Protein AF-A0A7Z9TF35-F1 (afdb_monomer_lite)

Secondary structure (DSSP, 8-state):
-HHHHHHHHHHHHHHHHHSS-----HHHHHHHHHHHHHHHHHHHHHHHHHHHHTT-HHHHHHHHHHHHHHSTT-TTHHHHHHHHHHHHHHTT-HHHHHHHHHHHHHHS-TTSHHHHHHHHHHHHHHHHTT-HHHHHHHTTT---HHHHHHHHHHHHHTT-HHHHHHHHHHHHHHH-SHHHHHHHHHHHHHHHHGGGS-PPPHHHHHHHHTSTTHHHHHTT-HHHHHHHHHHHHHHHHTS----S----------------------------

Sequence (272 aa):
MRKSVVYVLSLFLIGFLGGQEQYYSKDDIRTEWADYSSYQRDELITFCNFLFEKNHYDRALLNYFQFLYRFPGDELESTIYYQIGRCYEKTLNPKLAIVYYQRVLDYGDLESIVFKAANYHKMYLHLIGDENRIILDRTQLTEDPYLLVFRGYAFIRELDWKSAQLTFLSAEERFGQEYYSNLLNPLFEYIESVPDIPQKDERTSLLASIFPGGGEGYLRKWSSGIGVLSSMIILTGFLPSSSSPSSNLLSFKNSVLDYIPTNSSSNSKIFP

Foldseek 3Di:
DVVVVVVVVVVVVVCVVPPDDDPPDPVSVVVVVVVVLVVVLVVLVVVLVVCVVVVVLVVSLVSLVVSCVSPPPDPCVLVSLQSNLVSCVSVVNNVSSLVSLVVSCVPHDCPDPSVVVSVLSNLVSCLVVLVLVVLCVVLVPDQALSSLQSNLSSCVSVVVLVSSLVSNVSSCVSVVDPVSVVVCVVVNVVSVCVVVPDDQDPVCLVVLVVQQLRNCVSVVNVVVSVVRNVVVCVVVVPDDDDDDDDDDDPPPPDDPPDPDDPPPDDDDDDDD

Structure (mmCIF, N/CA/C/O backbone):
data_AF-A0A7Z9TF35-F1
#
_entry.id   AF-A0A7Z9TF35-F1
#
loop_
_atom_site.group_PDB
_atom_site.id
_atom_site.type_symbol
_atom_site.label_atom_id
_atom_site.label_alt_id
_atom_site.label_comp_id
_atom_site.label_asym_id
_atom_site.label_entity_id
_atom_site.label_seq_id
_atom_site.pdbx_PDB_ins_code
_atom_site.Cartn_x
_atom_site.Cartn_y
_atom_site.Cartn_z
_atom_site.occupancy
_atom_site.B_iso_or_equiv
_atom_site.auth_seq_id
_atom_site.auth_comp_id
_atom_site.auth_asym_id
_atom_site.auth_atom_id
_atom_site.pdbx_PDB_model_num
ATOM 1 N N . MET A 1 1 ? 33.568 26.883 -71.983 1.00 58.19 1 MET A N 1
ATOM 2 C CA . MET A 1 1 ? 32.317 26.354 -71.385 1.00 58.19 1 MET A CA 1
ATOM 3 C C . MET A 1 1 ? 32.255 24.826 -71.317 1.00 58.19 1 MET A C 1
ATOM 5 O O . MET A 1 1 ? 32.039 24.321 -70.228 1.00 58.19 1 MET A O 1
ATOM 9 N N . ARG A 1 2 ? 32.519 24.068 -72.398 1.00 60.53 2 ARG A N 1
ATOM 10 C CA . ARG A 1 2 ? 32.386 22.587 -72.408 1.00 60.53 2 ARG A CA 1
ATOM 11 C C . ARG A 1 2 ? 33.181 21.832 -71.328 1.00 60.53 2 ARG A C 1
ATOM 13 O O . ARG A 1 2 ? 32.658 20.890 -70.756 1.00 60.53 2 ARG A O 1
ATOM 20 N N . LYS A 1 3 ? 34.414 22.254 -71.014 1.00 60.91 3 LYS A N 1
ATOM 21 C CA . LYS A 1 3 ? 35.251 21.593 -69.990 1.00 60.91 3 LYS A CA 1
ATOM 22 C C . LYS A 1 3 ? 34.753 21.832 -68.557 1.00 60.91 3 LYS A C 1
ATOM 24 O O . LYS A 1 3 ? 34.775 20.917 -67.752 1.00 60.91 3 LYS A O 1
ATOM 29 N N . SER A 1 4 ? 34.245 23.030 -68.263 1.00 66.00 4 SER A N 1
ATOM 30 C CA . SER A 1 4 ? 33.729 23.385 -66.931 1.00 66.00 4 SER A CA 1
ATOM 31 C C . SER A 1 4 ? 32.440 22.625 -66.590 1.00 66.00 4 SER A C 1
ATOM 33 O O . SER A 1 4 ? 32.299 22.159 -65.468 1.00 66.00 4 SER A O 1
ATOM 35 N N . VAL A 1 5 ? 31.569 22.385 -67.577 1.00 73.38 5 VAL A N 1
ATOM 36 C CA . VAL A 1 5 ? 30.363 21.552 -67.409 1.00 73.38 5 VAL A CA 1
ATOM 37 C C . VAL A 1 5 ? 30.718 20.092 -67.101 1.00 73.38 5 VAL A C 1
ATOM 39 O O . VAL A 1 5 ? 30.072 19.475 -66.262 1.00 73.38 5 VAL A O 1
ATOM 42 N N . VAL A 1 6 ? 31.780 19.555 -67.714 1.00 76.81 6 VAL A N 1
ATOM 43 C CA . VAL A 1 6 ? 32.262 18.188 -67.437 1.00 76.81 6 VAL A CA 1
ATOM 44 C C . VAL A 1 6 ? 32.812 18.066 -66.014 1.00 76.81 6 VAL A C 1
ATOM 46 O O . VAL A 1 6 ? 32.488 17.102 -65.334 1.00 76.81 6 VAL A O 1
ATOM 49 N N . TYR A 1 7 ? 33.569 19.055 -65.525 1.00 77.00 7 TYR A N 1
ATOM 50 C CA . TYR A 1 7 ? 34.061 19.041 -64.140 1.00 77.00 7 TYR A CA 1
ATOM 51 C C . TYR A 1 7 ? 32.932 19.129 -63.110 1.00 77.00 7 TYR A C 1
ATOM 53 O O . TYR A 1 7 ? 32.978 18.424 -62.106 1.00 77.00 7 TYR A O 1
ATOM 61 N N . VAL A 1 8 ? 31.905 19.943 -63.370 1.00 77.44 8 VAL A N 1
ATOM 62 C CA . VAL A 1 8 ? 30.725 20.038 -62.496 1.00 77.44 8 VAL A CA 1
ATOM 63 C C . VAL A 1 8 ? 29.948 18.719 -62.486 1.00 77.44 8 VAL A C 1
ATOM 65 O O . VAL A 1 8 ? 29.594 18.242 -61.415 1.00 77.44 8 VAL A O 1
ATOM 68 N N . LEU A 1 9 ? 29.753 18.081 -63.645 1.00 73.94 9 LEU A N 1
ATOM 69 C CA . LEU A 1 9 ? 29.121 16.759 -63.737 1.00 73.94 9 LEU A CA 1
ATOM 70 C C . LEU A 1 9 ? 29.932 15.666 -63.032 1.00 73.94 9 LEU A C 1
ATOM 72 O O . LEU A 1 9 ? 29.349 14.833 -62.346 1.00 73.94 9 LEU A O 1
ATOM 76 N N . SER A 1 10 ? 31.262 15.684 -63.147 1.00 71.31 10 SER A N 1
ATOM 77 C CA . SER A 1 10 ? 32.137 14.747 -62.435 1.00 71.31 10 SER A CA 1
ATOM 78 C C . SER A 1 10 ? 32.103 14.951 -60.920 1.00 71.31 10 SER A C 1
ATOM 80 O O . SER A 1 10 ? 32.010 13.969 -60.192 1.00 71.31 10 SER A O 1
ATOM 82 N N . LEU A 1 11 ? 32.109 16.195 -60.433 1.00 73.44 11 LEU A N 1
ATOM 83 C CA . LEU A 1 11 ? 31.938 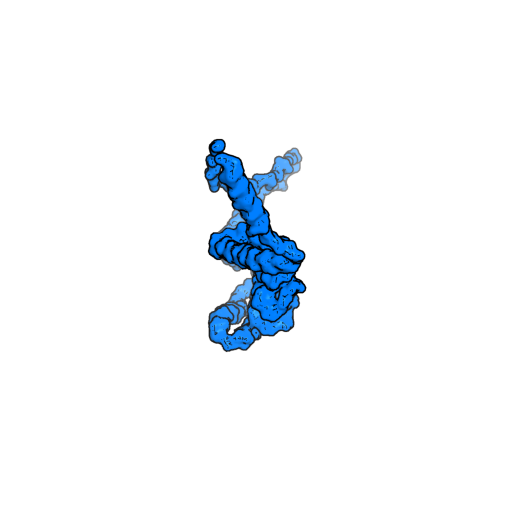16.495 -59.006 1.00 73.44 11 LEU A CA 1
ATOM 84 C C . LEU A 1 11 ? 30.565 16.045 -58.487 1.00 73.44 11 LEU A C 1
ATOM 86 O O . LEU A 1 11 ? 30.478 15.492 -57.394 1.00 73.44 11 LEU A O 1
ATOM 90 N N . PHE A 1 12 ? 29.512 16.216 -59.288 1.00 70.00 12 PHE A N 1
ATOM 91 C CA . PHE A 1 12 ? 28.158 15.784 -58.936 1.00 70.00 12 PHE A CA 1
ATOM 92 C C . PHE A 1 12 ? 28.035 14.251 -58.868 1.00 70.00 12 PHE A C 1
ATOM 94 O O . PHE A 1 12 ? 27.405 13.722 -57.956 1.00 70.00 12 PHE A O 1
ATOM 101 N N . LEU A 1 13 ? 28.691 13.526 -59.782 1.00 64.50 13 LEU A N 1
ATOM 102 C CA . LEU A 1 13 ? 28.754 12.058 -59.784 1.00 64.50 13 LEU A CA 1
ATOM 103 C C . LEU A 1 13 ? 29.561 11.493 -58.606 1.00 64.50 13 LEU A C 1
ATOM 105 O O . LEU A 1 13 ? 29.159 10.491 -58.022 1.00 64.50 13 LEU A O 1
ATOM 109 N N . ILE A 1 14 ? 30.665 12.142 -58.225 1.00 65.50 14 ILE A N 1
ATOM 110 C CA . ILE A 1 14 ? 31.476 11.741 -57.063 1.00 65.50 14 ILE A CA 1
ATOM 111 C C . ILE A 1 14 ? 30.703 11.978 -55.754 1.00 65.50 14 ILE A C 1
ATOM 113 O O . ILE A 1 14 ? 30.747 11.135 -54.862 1.00 65.50 14 ILE A O 1
ATOM 117 N N . GLY A 1 15 ? 29.933 13.069 -55.661 1.00 63.19 15 GLY A N 1
ATOM 118 C CA . GLY A 1 15 ? 29.044 13.329 -54.523 1.00 63.19 15 GLY A CA 1
ATOM 119 C C . GLY A 1 15 ? 27.899 12.317 -54.392 1.00 63.19 15 GLY A C 1
ATOM 120 O O . GLY A 1 15 ? 27.541 11.946 -53.279 1.00 63.19 15 GLY A O 1
ATOM 121 N N . PHE A 1 16 ? 27.369 11.815 -55.513 1.00 59.97 16 PHE A N 1
ATOM 122 C CA . PHE A 1 16 ? 26.319 10.787 -55.512 1.00 59.97 16 PHE A CA 1
ATOM 123 C C . PHE A 1 16 ? 26.821 9.406 -55.061 1.00 59.97 16 PHE A C 1
ATOM 125 O O . PHE A 1 16 ? 26.061 8.650 -54.466 1.00 59.97 16 PHE A O 1
ATOM 132 N N . LEU A 1 17 ? 28.093 9.081 -55.319 1.00 57.22 17 LEU A N 1
ATOM 133 C CA . LEU A 1 17 ? 28.696 7.798 -54.932 1.00 57.22 17 LEU A CA 1
ATOM 134 C C . LEU A 1 17 ? 29.136 7.750 -53.459 1.00 57.22 17 LEU A C 1
ATOM 136 O O . LEU A 1 17 ? 29.244 6.663 -52.905 1.00 57.22 17 LEU A O 1
ATOM 140 N N . GLY A 1 18 ? 29.396 8.903 -52.831 1.00 58.03 18 GLY A N 1
ATOM 141 C CA . GLY A 1 18 ? 29.853 8.991 -51.437 1.00 58.03 18 GLY A CA 1
ATOM 142 C C . GLY A 1 18 ? 28.770 9.332 -50.407 1.00 58.03 18 GLY A C 1
ATOM 143 O O . GLY A 1 18 ? 29.082 9.411 -49.225 1.00 58.03 18 GLY A O 1
ATOM 144 N N . GLY A 1 19 ? 27.529 9.588 -50.835 1.00 57.06 19 GLY A N 1
ATOM 145 C CA . GLY A 1 19 ? 26.459 10.107 -49.970 1.00 57.06 19 GLY A CA 1
ATOM 146 C C . GLY A 1 19 ? 25.478 9.069 -49.420 1.00 57.06 19 GLY A C 1
ATOM 147 O O . GLY A 1 19 ? 24.558 9.443 -48.699 1.00 57.06 19 GLY A O 1
ATOM 148 N N . GLN A 1 20 ? 25.627 7.792 -49.773 1.00 57.34 20 GLN A N 1
ATOM 149 C CA . GLN A 1 20 ? 24.731 6.731 -49.321 1.00 57.34 20 GLN A CA 1
ATOM 150 C C . GLN A 1 20 ? 25.511 5.799 -48.394 1.00 57.34 20 GLN A C 1
ATOM 152 O O . GLN A 1 20 ? 26.387 5.071 -48.858 1.00 57.34 20 GLN A O 1
ATOM 157 N N . GLU A 1 21 ? 25.224 5.838 -47.088 1.00 59.00 21 GLU A N 1
ATOM 158 C CA . GLU A 1 21 ? 25.739 4.813 -46.181 1.00 59.00 21 GLU A CA 1
ATOM 159 C C . GLU A 1 21 ? 25.232 3.456 -46.661 1.00 59.00 21 GLU A C 1
ATOM 161 O O . GLU A 1 21 ? 24.033 3.206 -46.815 1.00 59.00 21 GLU A O 1
ATOM 166 N N . GLN A 1 22 ? 26.179 2.603 -47.023 1.00 58.12 22 GLN A N 1
ATOM 167 C CA . GLN A 1 22 ? 25.887 1.326 -47.631 1.00 58.12 22 GLN A CA 1
ATOM 168 C C . GLN A 1 22 ? 25.577 0.353 -46.494 1.00 58.12 22 GLN A C 1
ATOM 170 O O . GLN A 1 22 ? 26.475 -0.222 -45.893 1.00 58.12 22 GLN A O 1
ATOM 175 N N . TYR A 1 23 ? 24.298 0.207 -46.155 1.00 57.62 23 TYR A N 1
ATOM 176 C CA . TYR A 1 23 ? 23.857 -0.812 -45.207 1.00 57.62 23 TYR A CA 1
ATOM 177 C C . TYR A 1 23 ? 24.077 -2.196 -45.822 1.00 57.62 23 TYR A C 1
ATOM 179 O O . TYR A 1 23 ? 23.332 -2.621 -46.707 1.00 57.62 23 TYR A O 1
ATOM 187 N N . TYR A 1 24 ? 25.134 -2.883 -45.393 1.00 62.22 24 TYR A N 1
ATOM 188 C CA . TYR A 1 24 ? 25.533 -4.165 -45.973 1.00 62.22 24 TYR A CA 1
ATOM 189 C C . TYR A 1 24 ? 24.701 -5.332 -45.438 1.00 62.22 24 TYR A C 1
ATOM 191 O O . TYR A 1 24 ? 24.526 -6.333 -46.136 1.00 62.22 24 TYR A O 1
ATOM 199 N N . SER A 1 25 ? 24.145 -5.204 -44.232 1.00 78.00 25 SER A N 1
ATOM 200 C CA . SER A 1 25 ? 23.328 -6.241 -43.619 1.00 78.00 25 SER A CA 1
ATOM 201 C C . SER A 1 25 ? 22.229 -5.683 -42.713 1.00 78.00 25 SER A C 1
ATOM 203 O O . SER A 1 25 ? 22.280 -4.558 -42.216 1.00 78.00 25 SER A O 1
ATOM 205 N N . LYS A 1 26 ? 21.216 -6.516 -42.457 1.00 78.81 26 LYS A N 1
ATOM 206 C CA . LYS A 1 26 ? 20.168 -6.241 -41.464 1.00 78.81 26 LYS A CA 1
ATOM 207 C C . LYS A 1 26 ? 20.746 -6.017 -40.057 1.00 78.81 26 LYS A C 1
ATOM 209 O O . LYS A 1 26 ? 20.126 -5.317 -39.259 1.00 78.81 26 LYS A O 1
ATOM 214 N N . ASP A 1 27 ? 21.896 -6.615 -39.757 1.00 80.50 27 ASP A N 1
ATOM 215 C CA . ASP A 1 27 ? 22.533 -6.527 -38.445 1.00 80.50 27 ASP A CA 1
ATOM 216 C C . ASP A 1 27 ? 23.256 -5.189 -38.241 1.00 80.50 27 ASP A C 1
ATOM 218 O O . ASP A 1 27 ? 23.217 -4.652 -37.134 1.00 80.50 27 ASP A O 1
ATOM 222 N N . ASP A 1 28 ? 23.792 -4.586 -39.305 1.00 78.44 28 ASP A N 1
ATOM 223 C CA . ASP A 1 28 ? 24.388 -3.242 -39.245 1.00 78.44 28 ASP A CA 1
ATOM 224 C C . ASP A 1 28 ? 23.320 -2.188 -38.916 1.00 78.44 28 ASP A C 1
ATOM 226 O O . ASP A 1 28 ? 23.484 -1.399 -37.987 1.00 78.44 28 ASP A O 1
ATOM 230 N N . ILE A 1 29 ? 22.164 -2.260 -39.593 1.00 76.88 29 ILE A N 1
ATOM 231 C CA . ILE A 1 29 ? 21.001 -1.401 -39.306 1.00 76.88 29 ILE A CA 1
ATOM 232 C C . ILE A 1 29 ? 20.529 -1.613 -37.867 1.00 76.88 29 ILE A C 1
ATOM 234 O O . ILE A 1 29 ? 20.271 -0.653 -37.149 1.00 76.88 29 ILE A O 1
ATOM 238 N N . ARG A 1 30 ? 20.408 -2.873 -37.426 1.00 76.31 30 ARG A N 1
ATOM 239 C CA . ARG A 1 30 ? 19.967 -3.192 -36.062 1.00 76.31 30 ARG A CA 1
ATOM 240 C C . ARG A 1 30 ? 20.901 -2.589 -35.016 1.00 76.31 30 ARG A C 1
ATOM 242 O O . ARG A 1 30 ? 20.407 -2.124 -33.998 1.00 76.31 30 ARG A O 1
ATOM 249 N N . THR A 1 31 ? 22.208 -2.617 -35.254 1.00 79.56 31 THR A N 1
ATOM 250 C CA . THR A 1 31 ? 23.211 -2.131 -34.301 1.00 79.56 31 THR A CA 1
ATOM 251 C C . THR A 1 31 ? 23.192 -0.608 -34.206 1.00 79.56 31 THR A C 1
ATOM 253 O O . THR A 1 31 ? 23.119 -0.079 -33.106 1.00 79.56 31 THR A O 1
ATOM 256 N N . GLU A 1 32 ? 23.153 0.103 -35.335 1.00 77.19 32 GLU A N 1
ATOM 257 C CA . GLU A 1 32 ? 23.053 1.570 -35.335 1.00 77.19 32 GLU A CA 1
ATOM 258 C C . GLU A 1 32 ? 21.731 2.045 -34.710 1.00 77.19 32 GLU A C 1
ATOM 260 O O . GLU A 1 32 ? 21.693 2.948 -33.876 1.00 77.19 32 GLU A O 1
ATOM 265 N N . TRP A 1 33 ? 20.620 1.394 -35.064 1.00 77.75 33 TRP A N 1
ATOM 266 C CA . TRP A 1 33 ? 19.304 1.752 -34.541 1.00 77.75 33 TRP A CA 1
ATOM 267 C C . TRP A 1 33 ? 19.106 1.340 -33.083 1.00 77.75 33 TRP A C 1
ATOM 269 O O . TRP A 1 33 ? 18.216 1.891 -32.432 1.00 77.75 33 TRP A O 1
ATOM 279 N N . ALA A 1 34 ? 19.908 0.408 -32.557 1.00 76.12 34 ALA A N 1
ATOM 280 C CA . ALA A 1 34 ? 19.843 0.010 -31.156 1.00 76.12 34 ALA A CA 1
ATOM 281 C C . ALA A 1 34 ? 20.100 1.215 -30.243 1.00 76.12 34 ALA A C 1
ATOM 283 O O . ALA A 1 34 ? 19.286 1.468 -29.355 1.00 76.12 34 ALA A O 1
ATOM 284 N N . ASP A 1 35 ? 21.128 2.014 -30.532 1.00 72.44 35 ASP A N 1
ATOM 285 C CA . ASP A 1 35 ? 21.477 3.207 -29.751 1.00 72.44 35 ASP A CA 1
ATOM 286 C C . ASP A 1 35 ? 20.396 4.294 -29.836 1.00 72.44 35 ASP A C 1
ATOM 288 O O . ASP A 1 35 ? 19.998 4.889 -28.834 1.00 72.44 35 ASP A O 1
ATOM 292 N N . TYR A 1 36 ? 19.836 4.523 -31.027 1.00 67.31 36 TYR A N 1
ATOM 293 C CA . TYR A 1 36 ? 18.708 5.447 -31.175 1.00 67.31 36 TYR A CA 1
ATOM 294 C C . TYR A 1 36 ? 17.465 4.966 -30.418 1.00 67.31 36 TYR A C 1
ATOM 296 O O . TYR A 1 36 ? 16.727 5.774 -29.847 1.00 67.31 36 TYR A O 1
ATOM 304 N N . SER A 1 37 ? 17.214 3.656 -30.409 1.00 76.81 37 SER A N 1
ATOM 305 C CA . SER A 1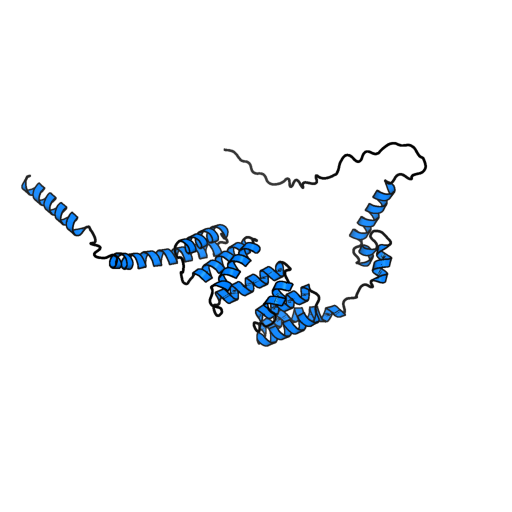 37 ? 16.064 3.069 -29.725 1.00 76.81 37 SER A CA 1
ATOM 306 C C . SER A 1 37 ? 16.211 3.078 -28.202 1.00 76.81 37 SER A C 1
ATOM 308 O O . SER A 1 37 ? 15.224 3.353 -27.520 1.00 76.81 37 SER A O 1
ATOM 310 N N . SER A 1 38 ? 17.421 2.864 -27.671 1.00 80.19 38 SER A N 1
ATOM 311 C CA . SER A 1 38 ? 17.711 2.943 -26.236 1.00 80.19 38 SER A CA 1
ATOM 312 C C . SER A 1 38 ? 17.619 4.382 -25.730 1.00 80.19 38 SER A C 1
ATOM 314 O O . SER A 1 38 ? 16.942 4.632 -24.737 1.00 80.19 38 SER A O 1
ATOM 316 N N . TYR A 1 39 ? 18.152 5.357 -26.475 1.00 85.56 39 TYR A N 1
ATOM 317 C CA . TYR A 1 39 ? 17.988 6.772 -26.136 1.00 85.56 39 TYR A CA 1
ATOM 318 C C . TYR A 1 39 ? 16.507 7.182 -26.083 1.00 85.56 39 TYR A C 1
ATOM 320 O O . TYR A 1 39 ? 16.048 7.781 -25.114 1.00 85.56 39 TYR A O 1
ATOM 328 N N . GLN A 1 40 ? 15.716 6.809 -27.096 1.00 86.38 40 GLN A N 1
ATOM 329 C CA . GLN A 1 40 ? 14.282 7.122 -27.119 1.00 86.38 40 GLN A CA 1
ATOM 330 C C . GLN A 1 40 ? 13.495 6.428 -26.002 1.00 86.38 40 GLN A C 1
ATOM 332 O O . GLN A 1 40 ? 12.519 6.991 -25.503 1.00 86.38 40 GLN A O 1
ATOM 337 N N . ARG A 1 41 ? 13.893 5.208 -25.627 1.00 92.88 41 ARG A N 1
ATOM 338 C CA . ARG A 1 41 ? 13.329 4.479 -24.488 1.00 92.88 41 ARG A CA 1
ATOM 339 C C . ARG A 1 41 ? 13.556 5.256 -23.192 1.00 92.88 41 ARG A C 1
ATOM 341 O O . ARG A 1 41 ? 12.595 5.510 -22.464 1.00 92.88 41 ARG A O 1
ATOM 348 N N . ASP A 1 42 ? 14.792 5.660 -22.931 1.00 93.00 42 ASP A N 1
ATOM 349 C CA . ASP A 1 42 ? 15.177 6.312 -21.677 1.00 93.00 42 ASP A CA 1
ATOM 350 C C . ASP A 1 42 ? 14.603 7.733 -21.562 1.00 93.00 42 ASP A C 1
ATOM 352 O O . ASP A 1 42 ? 14.139 8.139 -20.491 1.00 93.00 42 ASP A O 1
ATOM 356 N N . GLU A 1 43 ? 14.526 8.466 -22.675 1.00 93.25 43 GLU A N 1
ATOM 357 C CA . GLU A 1 43 ? 13.827 9.755 -22.746 1.00 93.25 43 GLU A CA 1
ATOM 358 C C . GLU A 1 43 ? 12.334 9.609 -22.435 1.00 93.25 43 GLU A C 1
ATOM 360 O O . GLU A 1 43 ? 11.776 10.401 -21.673 1.00 93.25 43 GLU A O 1
ATOM 365 N N . LEU A 1 44 ? 11.671 8.569 -22.960 1.00 94.88 44 LEU A N 1
ATOM 366 C CA . LEU A 1 44 ? 10.257 8.331 -22.670 1.00 94.88 44 LEU A CA 1
ATOM 367 C C . LEU A 1 44 ? 10.032 8.058 -21.177 1.00 94.88 44 LEU A C 1
ATOM 369 O O . LEU A 1 44 ? 9.100 8.614 -20.595 1.00 94.88 44 LEU A O 1
ATOM 373 N N . ILE A 1 45 ? 10.891 7.260 -20.539 1.00 95.62 45 ILE A N 1
ATOM 374 C CA . ILE A 1 45 ? 10.832 7.021 -19.088 1.00 95.62 45 ILE A CA 1
ATOM 375 C C . ILE A 1 45 ? 11.052 8.310 -18.302 1.00 95.62 45 ILE A C 1
ATOM 377 O O . ILE A 1 45 ? 10.273 8.623 -17.398 1.00 95.62 45 ILE A O 1
ATOM 381 N N . THR A 1 46 ? 12.070 9.084 -18.670 1.00 96.44 46 THR A N 1
ATOM 382 C CA . THR A 1 46 ? 12.383 10.368 -18.033 1.00 96.44 46 THR A CA 1
ATOM 383 C C . THR A 1 46 ? 11.197 11.325 -18.128 1.00 96.44 46 THR A C 1
ATOM 385 O O . THR A 1 46 ? 10.802 11.941 -17.135 1.00 96.44 46 THR A O 1
ATOM 388 N N . PHE A 1 47 ? 10.555 11.390 -19.294 1.00 97.31 47 PHE A N 1
ATOM 389 C CA . PHE A 1 47 ? 9.366 12.203 -19.507 1.00 97.31 47 PHE A CA 1
ATOM 390 C C . PHE A 1 47 ? 8.164 11.722 -18.686 1.00 97.31 47 PHE A C 1
ATOM 392 O O . PHE A 1 47 ? 7.464 12.541 -18.085 1.00 97.31 47 PHE A O 1
ATOM 399 N N . CYS A 1 48 ? 7.936 10.408 -18.598 1.00 97.06 48 CYS A N 1
ATOM 400 C CA . CYS A 1 48 ? 6.881 9.857 -17.747 1.00 97.06 48 CYS A CA 1
ATOM 401 C C . CYS A 1 48 ? 7.087 10.239 -16.274 1.00 97.06 48 CYS A C 1
ATOM 403 O O . CYS A 1 48 ? 6.146 10.696 -15.622 1.00 97.06 48 CYS A O 1
ATOM 405 N N . ASN A 1 49 ? 8.318 10.109 -15.769 1.00 96.19 49 ASN A N 1
ATOM 406 C CA . ASN A 1 49 ? 8.665 10.464 -14.392 1.00 96.19 49 ASN A CA 1
ATOM 407 C C . ASN A 1 49 ? 8.448 11.957 -14.130 1.00 96.19 49 ASN A C 1
ATOM 409 O O . ASN A 1 49 ? 7.796 12.318 -13.151 1.00 96.19 49 ASN A O 1
ATOM 413 N N . PHE A 1 50 ? 8.884 12.822 -15.051 1.00 98.12 50 PHE A N 1
ATOM 414 C CA . PHE A 1 50 ? 8.617 14.257 -14.974 1.00 98.12 50 PHE A CA 1
ATOM 415 C C . PHE A 1 50 ? 7.113 14.555 -14.882 1.00 98.12 50 PHE A C 1
ATOM 417 O O . PHE A 1 50 ? 6.680 15.323 -14.022 1.00 98.12 50 PHE A O 1
ATOM 424 N N . LEU A 1 51 ? 6.289 13.939 -15.738 1.00 98.25 51 LEU A N 1
ATOM 425 C CA . LEU A 1 51 ? 4.837 14.132 -15.703 1.00 98.25 51 LEU A CA 1
ATOM 426 C C . LEU A 1 51 ? 4.230 13.673 -14.372 1.00 98.25 51 LEU A C 1
ATOM 428 O O . LEU A 1 51 ? 3.375 14.371 -13.822 1.00 98.25 51 LEU A O 1
ATOM 432 N N . PHE A 1 52 ? 4.677 12.532 -13.848 1.00 97.81 52 PHE A N 1
ATOM 433 C CA . PHE A 1 52 ? 4.222 12.005 -12.567 1.00 97.81 52 PHE A CA 1
ATOM 434 C C . PHE A 1 52 ? 4.565 12.953 -11.410 1.00 97.81 52 PHE A C 1
ATOM 436 O O . PHE A 1 52 ? 3.690 13.304 -10.618 1.00 97.81 52 PHE A O 1
ATOM 443 N N . GLU A 1 53 ? 5.808 13.436 -11.347 1.00 97.50 53 GLU A N 1
ATOM 444 C CA . GLU A 1 53 ? 6.279 14.389 -10.332 1.00 97.50 53 GLU A CA 1
ATOM 445 C C . GLU A 1 53 ? 5.549 15.736 -10.394 1.00 97.50 53 GLU A C 1
ATOM 447 O O . GLU A 1 53 ? 5.325 16.380 -9.368 1.00 97.50 53 GLU A O 1
ATOM 452 N N . LYS A 1 54 ? 5.127 16.166 -11.589 1.00 98.06 54 LYS A N 1
ATOM 453 C CA . LYS A 1 54 ? 4.292 17.364 -11.782 1.00 98.06 54 LYS A CA 1
ATOM 454 C C . LYS A 1 54 ? 2.801 17.124 -11.531 1.00 98.06 54 LYS A C 1
ATOM 456 O O . LYS A 1 54 ? 1.996 18.015 -11.790 1.00 98.06 54 LYS A O 1
ATOM 461 N N . ASN A 1 55 ? 2.424 15.960 -10.998 1.00 97.81 55 ASN A N 1
ATOM 462 C CA . ASN A 1 55 ? 1.043 15.548 -10.731 1.00 97.81 55 ASN A CA 1
ATOM 463 C C . ASN A 1 55 ? 0.155 15.499 -11.988 1.00 97.81 55 ASN A C 1
ATOM 465 O O . ASN A 1 55 ? -1.072 15.545 -11.901 1.00 97.81 55 ASN A O 1
ATOM 469 N N . HIS A 1 56 ? 0.751 15.386 -13.177 1.00 98.06 56 HIS A N 1
ATOM 470 C CA . HIS A 1 56 ? 0.032 15.210 -14.437 1.00 98.06 56 HIS A CA 1
ATOM 471 C C . HIS A 1 56 ? -0.235 13.724 -14.697 1.00 98.06 56 HIS A C 1
ATOM 473 O O . HIS A 1 56 ? 0.178 13.176 -15.720 1.00 98.06 56 HIS A O 1
ATOM 479 N N . TYR A 1 57 ? -0.930 13.072 -13.763 1.00 98.00 57 TYR A N 1
ATOM 480 C CA . TYR A 1 57 ? -1.083 11.616 -13.730 1.00 98.00 57 TYR A CA 1
ATOM 481 C C . TYR A 1 57 ? -1.773 11.045 -14.972 1.00 98.00 57 TYR A C 1
ATOM 483 O O . TYR A 1 57 ? -1.307 10.042 -15.495 1.00 98.00 57 TYR A O 1
ATOM 491 N N . ASP A 1 58 ? -2.804 11.702 -15.513 1.00 96.38 58 ASP A N 1
ATOM 492 C CA . ASP A 1 58 ? -3.486 11.231 -16.731 1.00 96.38 58 ASP A CA 1
ATOM 493 C C . ASP A 1 58 ? -2.565 11.249 -17.961 1.00 96.38 58 ASP A C 1
ATOM 495 O O . ASP A 1 58 ? -2.609 10.361 -18.814 1.00 96.38 58 ASP A O 1
ATOM 499 N N . ARG A 1 59 ? -1.682 12.254 -18.046 1.00 97.44 59 ARG A N 1
ATOM 500 C CA . ARG A 1 59 ? -0.689 12.344 -19.125 1.00 97.44 59 ARG A CA 1
ATOM 501 C C . ARG A 1 59 ? 0.429 11.332 -18.920 1.00 97.44 59 ARG A C 1
ATOM 503 O O . ARG A 1 59 ? 0.846 10.706 -19.890 1.00 97.44 59 ARG A O 1
ATOM 510 N N . ALA A 1 60 ? 0.903 11.165 -17.684 1.00 98.12 60 ALA A N 1
ATOM 511 C CA . ALA A 1 60 ? 1.898 10.150 -17.347 1.00 98.12 60 ALA A CA 1
ATOM 512 C C . ALA A 1 60 ? 1.372 8.754 -17.710 1.00 98.12 60 ALA A C 1
ATOM 514 O O . ALA A 1 60 ? 2.044 8.008 -18.411 1.00 98.12 60 ALA A O 1
ATOM 515 N N . LEU A 1 61 ? 0.124 8.457 -17.343 1.00 97.50 61 LEU A N 1
ATOM 516 C CA . LEU A 1 61 ? -0.578 7.217 -17.657 1.00 97.50 61 LEU A CA 1
ATOM 517 C C . LEU A 1 61 ? -0.593 6.916 -19.163 1.00 97.50 61 LEU A C 1
ATOM 519 O O . LEU A 1 61 ? -0.234 5.811 -19.567 1.00 97.50 61 LEU A O 1
ATOM 523 N N . LEU A 1 62 ? -0.954 7.896 -20.001 1.00 97.19 62 LEU A N 1
ATOM 524 C CA . LEU A 1 62 ? -0.932 7.734 -21.460 1.00 97.19 62 LEU A CA 1
ATOM 525 C C . LEU A 1 62 ? 0.472 7.376 -21.978 1.00 97.19 62 LEU A C 1
ATOM 527 O O . LEU A 1 62 ? 0.610 6.487 -22.817 1.00 97.19 62 LEU A O 1
ATOM 531 N N . ASN A 1 63 ? 1.510 8.036 -21.459 1.00 97.69 63 ASN A N 1
ATOM 532 C CA . ASN A 1 63 ? 2.892 7.790 -21.879 1.00 97.69 63 ASN A CA 1
ATOM 533 C C . ASN A 1 63 ? 3.429 6.445 -21.359 1.00 97.69 63 ASN A C 1
ATOM 535 O O . ASN A 1 63 ? 4.138 5.756 -22.088 1.00 97.69 63 ASN A O 1
ATOM 539 N N . TYR A 1 64 ? 3.031 6.006 -20.163 1.00 97.94 64 TYR A N 1
ATOM 540 C CA . TYR A 1 64 ? 3.355 4.667 -19.666 1.00 97.94 64 TYR A CA 1
ATOM 541 C C . TYR A 1 64 ? 2.719 3.565 -20.527 1.00 97.94 64 TYR A C 1
ATOM 543 O O . TYR A 1 64 ? 3.377 2.575 -20.842 1.00 97.94 64 TYR A O 1
ATOM 551 N N . PHE A 1 65 ? 1.474 3.735 -20.986 1.00 97.31 65 PHE A N 1
ATOM 552 C CA . PHE A 1 65 ? 0.883 2.798 -21.950 1.00 97.31 65 PHE A CA 1
ATOM 553 C C . PHE A 1 65 ? 1.606 2.806 -23.294 1.00 97.31 65 PHE A C 1
ATOM 555 O O . PHE A 1 65 ? 1.814 1.747 -23.885 1.00 97.31 65 PHE A O 1
ATOM 562 N N . GLN A 1 66 ? 2.021 3.982 -23.764 1.00 96.31 66 GLN A N 1
ATOM 563 C CA . GLN A 1 66 ? 2.837 4.090 -24.967 1.00 96.31 66 GLN A CA 1
ATOM 564 C C . GLN A 1 66 ? 4.178 3.361 -24.808 1.00 96.31 66 GLN A C 1
ATOM 566 O O . GLN A 1 66 ? 4.612 2.702 -25.752 1.00 96.31 66 GLN A O 1
ATOM 571 N N . PHE A 1 67 ? 4.806 3.433 -23.630 1.00 96.19 67 PHE A N 1
ATOM 572 C CA . PHE A 1 67 ? 6.027 2.689 -23.328 1.00 96.19 67 PHE A CA 1
ATOM 573 C C . PHE A 1 67 ? 5.800 1.182 -23.474 1.00 96.19 67 PHE A C 1
ATOM 575 O O . PHE A 1 67 ? 6.498 0.544 -24.255 1.00 96.19 67 PHE A O 1
ATOM 582 N N . LEU A 1 68 ? 4.776 0.632 -22.810 1.00 95.25 68 LEU A N 1
ATOM 583 C CA . LEU A 1 68 ? 4.455 -0.800 -22.883 1.00 95.25 68 LEU A CA 1
ATOM 584 C C . LEU A 1 68 ? 4.144 -1.269 -24.309 1.00 95.25 68 LEU A C 1
ATOM 586 O O . LEU A 1 68 ? 4.509 -2.374 -24.696 1.00 95.25 68 LEU A O 1
ATOM 590 N N . TYR A 1 69 ? 3.473 -0.431 -25.102 1.00 94.50 69 TYR A N 1
ATOM 591 C CA . TYR A 1 69 ? 3.178 -0.744 -26.498 1.00 94.50 69 TYR A CA 1
ATOM 592 C C . TYR A 1 69 ? 4.440 -0.766 -27.371 1.00 94.50 69 TYR A C 1
ATOM 594 O O . TYR A 1 69 ? 4.564 -1.598 -28.268 1.00 94.50 69 TYR A O 1
ATOM 602 N N . ARG A 1 70 ? 5.369 0.167 -27.136 1.00 92.81 70 ARG A N 1
ATOM 603 C CA . ARG A 1 70 ? 6.563 0.346 -27.970 1.00 92.81 70 ARG A CA 1
ATOM 604 C C . ARG A 1 70 ? 7.713 -0.585 -27.587 1.00 92.81 70 ARG A C 1
ATOM 606 O O . ARG A 1 70 ? 8.477 -0.973 -28.468 1.00 92.81 70 ARG A O 1
ATOM 613 N N . PHE A 1 71 ? 7.817 -0.935 -26.309 1.00 91.94 71 PHE A N 1
ATOM 614 C CA . PHE A 1 71 ? 8.884 -1.753 -25.737 1.00 91.94 71 PHE A CA 1
ATOM 615 C C . PHE A 1 71 ? 8.290 -2.954 -24.972 1.00 91.94 71 PHE A C 1
ATOM 617 O O . PHE A 1 71 ? 8.384 -3.019 -23.746 1.00 91.94 71 PHE A O 1
ATOM 624 N N . PRO A 1 72 ? 7.616 -3.893 -25.663 1.00 91.00 72 PRO A N 1
ATOM 625 C CA . PRO A 1 72 ? 7.036 -5.066 -25.012 1.00 91.00 72 PRO A CA 1
ATOM 626 C C . PRO A 1 72 ? 8.132 -6.010 -24.490 1.00 91.00 72 PRO A C 1
ATOM 628 O O . PRO A 1 72 ? 9.097 -6.279 -25.207 1.00 91.00 72 PRO A O 1
ATOM 631 N N . GLY A 1 73 ? 7.970 -6.555 -23.279 1.00 88.75 73 GLY A N 1
ATOM 632 C CA . GLY A 1 73 ? 8.942 -7.471 -22.666 1.00 88.75 73 GLY A CA 1
ATOM 633 C C . GLY A 1 73 ? 10.208 -6.794 -22.136 1.00 88.75 73 GLY A C 1
ATOM 634 O O . GLY A 1 73 ? 11.184 -7.476 -21.831 1.00 88.75 73 GLY A O 1
ATOM 635 N N . ASP A 1 74 ? 10.215 -5.464 -22.062 1.00 92.94 74 ASP A N 1
ATOM 636 C CA . ASP A 1 74 ? 11.310 -4.692 -21.488 1.00 92.94 74 ASP A CA 1
ATOM 637 C C . ASP A 1 74 ? 11.495 -5.001 -19.990 1.00 92.94 74 ASP A C 1
ATOM 639 O O . ASP A 1 74 ? 10.529 -5.245 -19.268 1.00 92.94 74 ASP A O 1
ATOM 643 N N . GLU A 1 75 ? 12.731 -4.938 -19.490 1.00 92.06 75 GLU A N 1
ATOM 644 C CA . GLU A 1 75 ? 13.050 -5.171 -18.071 1.00 92.06 75 GLU A CA 1
ATOM 645 C C . GLU A 1 75 ? 12.268 -4.256 -17.106 1.00 92.06 75 GLU A C 1
ATOM 647 O O . GLU A 1 75 ? 11.984 -4.634 -15.968 1.00 92.06 75 GLU A O 1
ATOM 652 N N . LEU A 1 76 ? 11.875 -3.058 -17.559 1.00 93.44 76 LEU A N 1
ATOM 653 C CA . LEU A 1 76 ? 11.096 -2.109 -16.773 1.00 93.44 76 LEU A CA 1
ATOM 654 C C . LEU A 1 76 ? 9.597 -2.391 -16.811 1.00 93.44 76 LEU A C 1
ATOM 656 O O . LEU A 1 76 ? 8.862 -1.702 -16.112 1.00 93.44 76 LEU A O 1
ATOM 660 N N . GLU A 1 77 ? 9.111 -3.378 -17.562 1.00 94.00 77 GLU A N 1
ATOM 661 C CA . GLU A 1 77 ? 7.676 -3.638 -17.729 1.00 94.00 77 GLU A CA 1
ATOM 662 C C . GLU A 1 77 ? 6.936 -3.734 -16.380 1.00 94.00 77 GLU A C 1
ATOM 664 O O . GLU A 1 77 ? 5.917 -3.066 -16.182 1.00 94.00 77 GLU A O 1
ATOM 669 N N . SER A 1 78 ? 7.499 -4.451 -15.400 1.00 95.12 78 SER A N 1
ATOM 670 C CA . SER A 1 78 ? 6.943 -4.520 -14.036 1.00 95.12 78 SER A CA 1
ATOM 671 C C . SER A 1 78 ? 6.920 -3.155 -13.334 1.00 95.12 78 SER A C 1
ATOM 673 O O . SER A 1 78 ? 5.925 -2.786 -12.708 1.00 95.12 78 SER A O 1
ATOM 675 N N . THR A 1 79 ? 7.988 -2.367 -13.473 1.00 96.06 79 THR A N 1
ATOM 676 C CA . THR A 1 79 ? 8.065 -0.992 -12.953 1.00 96.06 79 THR A CA 1
ATOM 677 C C . THR A 1 79 ? 7.005 -0.104 -13.595 1.00 96.06 79 THR A C 1
ATOM 679 O O . THR A 1 79 ? 6.361 0.684 -12.906 1.00 96.06 79 THR A O 1
ATOM 682 N N . ILE A 1 80 ? 6.765 -0.250 -14.895 1.00 97.38 80 ILE A N 1
ATOM 683 C CA . ILE A 1 80 ? 5.778 0.544 -15.625 1.00 97.38 80 ILE A CA 1
ATOM 684 C C . ILE A 1 80 ? 4.357 0.165 -15.222 1.00 97.38 80 ILE A C 1
ATOM 686 O O . ILE A 1 80 ? 3.552 1.059 -14.963 1.00 97.38 80 ILE A O 1
ATOM 690 N N . TYR A 1 81 ? 4.044 -1.124 -15.057 1.00 97.81 81 TYR A N 1
ATOM 691 C CA . TYR A 1 81 ? 2.758 -1.532 -14.482 1.00 97.81 81 TYR A CA 1
ATOM 692 C C . TYR A 1 81 ? 2.551 -0.970 -13.075 1.00 97.81 81 TYR A C 1
ATOM 694 O O . TYR A 1 81 ? 1.464 -0.471 -12.774 1.00 97.81 81 TYR A O 1
ATOM 702 N N . TYR A 1 82 ? 3.586 -0.979 -12.232 1.00 98.06 82 TYR A N 1
ATOM 703 C CA . TYR A 1 82 ? 3.518 -0.354 -10.915 1.00 98.06 82 TYR A CA 1
ATOM 704 C C . TYR A 1 82 ? 3.219 1.150 -11.009 1.00 98.06 82 TYR A C 1
ATOM 706 O O . TYR A 1 82 ? 2.306 1.630 -10.336 1.00 98.06 82 TYR A O 1
ATOM 714 N N . GLN A 1 83 ? 3.910 1.894 -11.881 1.00 98.12 83 GLN A N 1
ATOM 715 C CA . GLN A 1 83 ? 3.668 3.332 -12.057 1.00 98.12 83 GLN A CA 1
ATOM 716 C C . GLN A 1 83 ? 2.275 3.639 -12.624 1.00 98.12 83 GLN A C 1
ATOM 718 O O . GLN A 1 83 ? 1.638 4.611 -12.212 1.00 98.12 83 GLN A O 1
ATOM 723 N N . ILE A 1 84 ? 1.750 2.787 -13.507 1.00 98.25 84 ILE A N 1
ATOM 724 C CA . ILE A 1 84 ? 0.359 2.864 -13.971 1.00 98.25 84 ILE A CA 1
ATOM 725 C C . ILE A 1 84 ? -0.606 2.686 -12.791 1.00 98.25 84 ILE A C 1
ATOM 727 O O . ILE A 1 84 ? -1.528 3.489 -12.625 1.00 98.25 84 ILE A O 1
ATOM 731 N N . GLY A 1 85 ? -0.373 1.687 -11.934 1.00 98.25 85 GLY A N 1
ATOM 732 C CA . GLY A 1 85 ? -1.142 1.487 -10.703 1.00 98.25 85 GLY A CA 1
ATOM 733 C C . GLY A 1 85 ? -1.122 2.725 -9.803 1.00 98.25 85 GLY A C 1
ATOM 734 O O . GLY A 1 85 ? -2.176 3.204 -9.382 1.00 98.25 85 GLY A O 1
ATOM 735 N N . ARG A 1 86 ? 0.060 3.325 -9.614 1.00 98.38 86 ARG A N 1
ATOM 736 C CA . ARG A 1 86 ? 0.244 4.572 -8.857 1.00 98.38 86 ARG A CA 1
ATOM 737 C C . ARG A 1 86 ? -0.516 5.750 -9.468 1.00 98.38 86 ARG A C 1
ATOM 739 O O . ARG A 1 86 ? -1.099 6.534 -8.722 1.00 98.38 86 ARG A O 1
ATOM 746 N N . CYS A 1 87 ? -0.552 5.881 -10.795 1.00 98.38 87 CYS A N 1
ATOM 747 C CA . CYS A 1 87 ? -1.347 6.912 -11.473 1.00 98.38 87 CYS A CA 1
ATOM 748 C C . CYS A 1 87 ? -2.849 6.731 -11.209 1.00 98.38 87 CYS A C 1
ATOM 750 O O . CYS A 1 87 ? -3.542 7.700 -10.895 1.00 98.38 87 CYS A O 1
ATOM 752 N N . TYR A 1 88 ? -3.359 5.499 -11.282 1.00 98.38 88 TYR A N 1
ATOM 753 C CA . TYR A 1 88 ? -4.764 5.219 -10.972 1.00 98.38 88 TYR A CA 1
ATOM 754 C C . TYR A 1 88 ? -5.107 5.469 -9.502 1.00 98.38 88 TYR A C 1
ATOM 756 O O . TYR A 1 88 ? -6.164 6.020 -9.205 1.00 98.38 88 TYR A O 1
ATOM 764 N N . GLU A 1 89 ? -4.206 5.136 -8.580 1.00 96.88 89 GLU A N 1
ATOM 765 C CA . GLU A 1 89 ? -4.370 5.449 -7.160 1.00 96.88 89 GLU A CA 1
ATOM 766 C C . GLU A 1 89 ? -4.465 6.967 -6.937 1.00 96.88 89 GLU A C 1
ATOM 768 O O . GLU A 1 89 ? -5.381 7.447 -6.269 1.00 96.88 89 GLU A O 1
ATOM 773 N N . LYS A 1 90 ? -3.576 7.743 -7.568 1.00 96.75 90 LYS A N 1
ATOM 774 C CA . LYS A 1 90 ? -3.558 9.211 -7.468 1.00 96.75 90 LYS A CA 1
ATOM 775 C C . LYS A 1 90 ? -4.752 9.902 -8.128 1.00 96.75 90 LYS A C 1
ATOM 777 O O . LYS A 1 90 ? -5.094 11.012 -7.733 1.00 96.75 90 LYS A O 1
ATOM 782 N N . THR A 1 91 ? -5.395 9.250 -9.092 1.00 96.12 91 THR A N 1
ATOM 783 C CA . THR A 1 91 ? -6.612 9.737 -9.768 1.00 96.12 91 THR A CA 1
ATOM 784 C C . THR A 1 91 ? -7.899 9.181 -9.151 1.00 96.12 91 THR A C 1
ATOM 786 O O . THR A 1 91 ? -8.965 9.319 -9.742 1.00 96.12 91 THR A O 1
ATOM 789 N N . LEU A 1 92 ? -7.820 8.582 -7.953 1.00 93.69 92 LEU A N 1
ATOM 790 C CA . LEU A 1 92 ? -8.960 8.041 -7.198 1.00 93.69 92 LEU A CA 1
ATOM 791 C C . LEU A 1 92 ? -9.704 6.903 -7.920 1.00 93.69 92 LEU A C 1
ATOM 793 O O . LEU A 1 92 ? -10.907 6.720 -7.748 1.00 93.69 92 LEU A O 1
ATOM 797 N N . ASN A 1 93 ? -8.970 6.085 -8.679 1.00 96.75 93 ASN A N 1
ATOM 798 C CA . ASN A 1 93 ? -9.471 4.898 -9.373 1.00 96.75 93 ASN A CA 1
ATOM 799 C C . ASN A 1 93 ? -8.900 3.602 -8.754 1.00 96.75 93 ASN A C 1
ATOM 801 O O . ASN A 1 93 ? -8.147 2.877 -9.414 1.00 96.75 93 ASN A O 1
ATOM 805 N N . PRO A 1 94 ? -9.254 3.256 -7.498 1.00 96.12 94 PRO A N 1
ATOM 806 C CA . PRO A 1 94 ? -8.608 2.171 -6.752 1.00 96.12 94 PRO A CA 1
ATOM 807 C C . PRO A 1 94 ? -8.789 0.796 -7.405 1.00 96.12 94 PRO A C 1
ATOM 809 O O . PRO A 1 94 ? -7.876 -0.024 -7.379 1.00 96.12 94 PRO A O 1
ATOM 812 N N . LYS A 1 95 ? -9.929 0.549 -8.064 1.00 96.88 95 LYS A N 1
ATOM 813 C CA . LYS A 1 95 ? -10.188 -0.720 -8.764 1.00 96.88 95 LYS A CA 1
ATOM 814 C C . LYS A 1 95 ? -9.175 -0.975 -9.880 1.00 96.88 95 LYS A C 1
ATOM 816 O O . LYS A 1 95 ? -8.657 -2.080 -9.994 1.00 96.88 95 LYS A O 1
ATOM 821 N N . LEU A 1 96 ? -8.877 0.047 -10.685 1.00 97.94 96 LEU A N 1
ATOM 822 C CA . LEU A 1 96 ? -7.879 -0.066 -11.749 1.00 97.94 96 LEU A CA 1
ATOM 823 C C . LEU A 1 96 ? -6.469 -0.146 -11.163 1.00 97.94 96 LEU A C 1
ATOM 825 O O . LEU A 1 96 ? -5.683 -0.970 -11.617 1.00 97.94 96 LEU A O 1
ATOM 829 N N . ALA A 1 97 ? -6.172 0.621 -10.111 1.00 98.56 97 ALA A N 1
ATOM 830 C CA . ALA A 1 97 ? -4.889 0.526 -9.419 1.00 98.56 97 ALA A CA 1
ATOM 831 C C . ALA A 1 97 ? -4.600 -0.909 -8.938 1.00 98.56 97 ALA A C 1
ATOM 833 O O . ALA A 1 97 ? -3.541 -1.451 -9.248 1.00 98.56 97 ALA A O 1
ATOM 834 N N . ILE A 1 98 ? -5.572 -1.566 -8.291 1.00 98.31 98 ILE A N 1
ATOM 835 C CA . ILE A 1 98 ? -5.470 -2.969 -7.851 1.00 98.31 98 ILE A CA 1
ATOM 836 C C . ILE A 1 98 ? -5.188 -3.910 -9.027 1.00 98.31 98 ILE A C 1
ATOM 838 O O . ILE A 1 98 ? -4.343 -4.793 -8.898 1.00 98.31 98 ILE A O 1
ATOM 842 N N . VAL A 1 99 ? -5.854 -3.726 -10.173 1.00 98.19 99 VAL A N 1
ATOM 843 C CA . VAL A 1 99 ? -5.618 -4.548 -11.374 1.00 98.19 99 VAL A CA 1
ATOM 844 C C . VAL A 1 99 ? -4.167 -4.437 -11.840 1.00 98.19 99 VAL A C 1
ATOM 846 O O . VAL A 1 99 ? -3.548 -5.450 -12.155 1.00 98.19 99 VAL A O 1
ATOM 849 N N . TYR A 1 100 ? -3.605 -3.230 -11.875 1.00 98.25 100 TYR A N 1
ATOM 850 C CA . TYR A 1 100 ? -2.226 -3.035 -12.324 1.00 98.25 100 TYR A CA 1
ATOM 851 C C . TYR A 1 100 ? -1.195 -3.491 -11.295 1.00 98.25 100 TYR A C 1
ATOM 853 O O . TYR A 1 100 ? -0.206 -4.104 -11.685 1.00 98.25 100 TYR A O 1
ATOM 861 N N . TYR A 1 101 ? -1.450 -3.311 -9.997 1.00 98.50 101 TYR A N 1
ATOM 862 C CA . TYR A 1 101 ? -0.619 -3.935 -8.968 1.00 98.50 101 TYR A CA 1
ATOM 863 C C . TYR A 1 101 ? -0.667 -5.459 -9.055 1.00 98.50 101 TYR A C 1
ATOM 865 O O . TYR A 1 101 ? 0.375 -6.091 -8.954 1.00 98.50 101 TYR A O 1
ATOM 873 N N . GLN A 1 102 ? -1.831 -6.061 -9.322 1.00 97.88 102 GLN A N 1
ATOM 874 C CA . GLN A 1 102 ? -1.933 -7.507 -9.523 1.00 97.88 102 GLN A CA 1
ATOM 875 C C . GLN A 1 102 ? -1.069 -7.983 -10.696 1.00 97.88 102 GLN A C 1
ATOM 877 O O . GLN A 1 102 ? -0.389 -8.988 -10.543 1.00 97.88 102 GLN A O 1
ATOM 882 N N . ARG A 1 103 ? -1.003 -7.243 -11.812 1.00 96.50 103 ARG A N 1
ATOM 883 C CA . ARG A 1 103 ? -0.099 -7.600 -12.924 1.00 96.50 103 ARG A CA 1
ATOM 884 C C . ARG A 1 103 ? 1.365 -7.645 -12.494 1.00 96.50 103 ARG A C 1
ATOM 886 O O . ARG A 1 103 ? 2.081 -8.547 -12.907 1.00 96.50 103 ARG A O 1
ATOM 893 N N . VAL A 1 104 ? 1.804 -6.709 -11.650 1.00 97.81 104 VAL A N 1
ATOM 894 C CA . VAL A 1 104 ? 3.163 -6.745 -11.084 1.00 97.81 104 VAL A CA 1
ATOM 895 C C . VAL A 1 104 ? 3.366 -8.015 -10.257 1.00 97.81 104 VAL A C 1
ATOM 897 O O . VAL A 1 104 ? 4.420 -8.631 -10.342 1.00 97.81 104 VAL A O 1
ATOM 900 N N . LEU A 1 105 ? 2.359 -8.430 -9.485 1.00 96.19 105 LEU A N 1
ATOM 901 C CA . LEU A 1 105 ? 2.439 -9.638 -8.660 1.00 96.19 105 LEU A CA 1
ATOM 902 C C . LEU A 1 105 ? 2.369 -10.943 -9.469 1.00 96.19 105 LEU A C 1
ATOM 904 O O . LEU A 1 105 ? 2.880 -11.959 -9.011 1.00 96.19 105 LEU A O 1
ATOM 908 N N . ASP A 1 106 ? 1.738 -10.929 -10.642 1.00 94.94 106 ASP A N 1
ATOM 909 C CA . ASP A 1 106 ? 1.605 -12.113 -11.499 1.00 94.94 106 ASP A CA 1
ATOM 910 C C . ASP A 1 106 ? 2.883 -12.406 -12.300 1.00 94.94 106 ASP A C 1
ATOM 912 O O . ASP A 1 106 ? 3.193 -13.570 -12.553 1.00 94.94 106 ASP A O 1
ATOM 916 N N . TYR A 1 107 ? 3.615 -11.362 -12.709 1.00 88.25 107 TYR A N 1
ATOM 917 C CA . TYR A 1 107 ? 4.743 -11.480 -13.645 1.00 88.25 107 TYR A CA 1
ATOM 918 C C . TYR A 1 107 ? 6.087 -10.983 -13.095 1.00 88.25 107 TYR A C 1
ATOM 920 O O . TYR A 1 107 ? 7.119 -11.199 -13.728 1.00 88.25 107 TYR A O 1
ATOM 928 N N . GLY A 1 108 ? 6.088 -10.289 -11.957 1.00 88.00 108 GLY A N 1
ATOM 929 C CA . GLY A 1 108 ? 7.288 -9.700 -11.371 1.00 88.00 108 GLY A CA 1
ATOM 930 C C . GLY A 1 108 ? 8.120 -10.684 -10.549 1.00 88.00 108 GLY A C 1
ATOM 931 O O . GLY A 1 108 ? 7.653 -11.736 -10.117 1.00 88.00 108 GLY A O 1
ATOM 932 N N . ASP A 1 109 ? 9.365 -10.295 -10.287 1.00 91.25 109 ASP A N 1
ATOM 933 C CA . ASP A 1 109 ? 10.249 -10.990 -9.351 1.00 91.25 109 ASP A CA 1
ATOM 934 C C . ASP A 1 109 ? 9.815 -10.722 -7.901 1.00 91.25 109 ASP A C 1
ATOM 936 O O . ASP A 1 109 ? 9.743 -9.562 -7.482 1.00 91.25 109 ASP A O 1
ATOM 940 N N . LEU A 1 110 ? 9.560 -11.790 -7.135 1.00 89.38 110 LEU A N 1
ATOM 941 C CA . LEU A 1 110 ? 9.090 -11.732 -5.747 1.00 89.38 110 LEU A CA 1
ATOM 942 C C . LEU A 1 110 ? 10.059 -10.980 -4.826 1.00 89.38 110 LEU A C 1
ATOM 944 O O . LEU A 1 110 ? 9.626 -10.351 -3.856 1.00 89.38 110 LEU A O 1
ATOM 948 N N . GLU A 1 111 ? 11.360 -11.019 -5.122 1.00 90.62 111 GLU A N 1
ATOM 949 C CA . GLU A 1 111 ? 12.363 -10.325 -4.313 1.00 90.62 111 GLU A CA 1
ATOM 950 C C . GLU A 1 111 ? 12.523 -8.850 -4.679 1.00 90.62 111 GLU A C 1
ATOM 952 O O . GLU A 1 111 ? 13.089 -8.075 -3.898 1.00 90.62 111 GLU A O 1
ATOM 957 N N . SER A 1 112 ? 11.970 -8.431 -5.819 1.00 94.44 112 SER A N 1
ATOM 958 C CA . SER A 1 112 ? 12.095 -7.060 -6.290 1.00 94.44 112 SER A CA 1
ATOM 959 C C . SER A 1 112 ? 11.369 -6.065 -5.381 1.00 94.44 112 SER A C 1
ATOM 961 O O . SER A 1 112 ? 10.278 -6.301 -4.851 1.00 94.44 112 SER A O 1
ATOM 963 N N . ILE A 1 113 ? 11.964 -4.879 -5.249 1.00 95.19 113 ILE A N 1
ATOM 964 C CA . ILE A 1 113 ? 11.378 -3.764 -4.493 1.00 95.19 113 ILE A CA 1
ATOM 965 C C . ILE A 1 113 ? 10.016 -3.376 -5.085 1.00 95.19 113 ILE A C 1
ATOM 967 O O . ILE A 1 113 ? 9.086 -3.056 -4.348 1.00 95.19 113 ILE A O 1
ATOM 971 N N . VAL A 1 114 ? 9.884 -3.439 -6.413 1.00 96.81 114 VAL A N 1
ATOM 972 C CA . VAL A 1 114 ? 8.651 -3.099 -7.136 1.00 96.81 114 VAL A CA 1
ATOM 973 C C . VAL A 1 114 ? 7.525 -4.073 -6.792 1.00 96.81 114 VAL A C 1
ATOM 975 O O . VAL A 1 114 ? 6.405 -3.631 -6.543 1.00 96.81 114 VAL A O 1
ATOM 978 N N . PHE A 1 115 ? 7.816 -5.374 -6.707 1.00 97.19 115 PHE A N 1
ATOM 979 C CA . PHE A 1 115 ? 6.844 -6.385 -6.291 1.00 97.19 115 PHE A CA 1
ATOM 980 C C . PHE A 1 115 ? 6.348 -6.132 -4.866 1.00 97.19 115 PHE A C 1
ATOM 982 O O . PHE A 1 115 ? 5.139 -6.054 -4.634 1.00 97.19 115 PHE A O 1
ATOM 989 N N . LYS A 1 116 ? 7.271 -5.923 -3.918 1.00 96.62 116 LYS A N 1
ATOM 990 C CA . LYS A 1 116 ? 6.937 -5.633 -2.512 1.00 96.62 116 LYS A CA 1
ATOM 991 C C . LYS A 1 116 ? 6.103 -4.352 -2.399 1.00 96.62 116 LYS A C 1
ATOM 993 O O . LYS A 1 116 ? 5.035 -4.366 -1.790 1.00 96.62 116 LYS A O 1
ATOM 998 N N . ALA A 1 117 ? 6.512 -3.280 -3.081 1.00 97.62 117 ALA A N 1
ATOM 999 C CA . ALA A 1 117 ? 5.779 -2.016 -3.112 1.00 97.62 117 ALA A CA 1
ATOM 1000 C C . ALA A 1 117 ? 4.368 -2.164 -3.708 1.00 97.62 117 ALA A C 1
ATOM 1002 O O . ALA A 1 117 ? 3.401 -1.677 -3.120 1.00 97.62 117 ALA A O 1
ATOM 1003 N N . ALA A 1 118 ? 4.222 -2.861 -4.839 1.00 98.19 118 ALA A N 1
ATOM 1004 C CA . ALA A 1 118 ? 2.920 -3.126 -5.449 1.00 98.19 118 ALA A CA 1
ATOM 1005 C C . ALA A 1 118 ? 2.011 -3.930 -4.509 1.00 98.19 118 ALA A C 1
ATOM 1007 O O . ALA A 1 118 ? 0.827 -3.613 -4.382 1.00 98.19 118 ALA A O 1
ATOM 1008 N N . ASN A 1 119 ? 2.561 -4.925 -3.805 1.00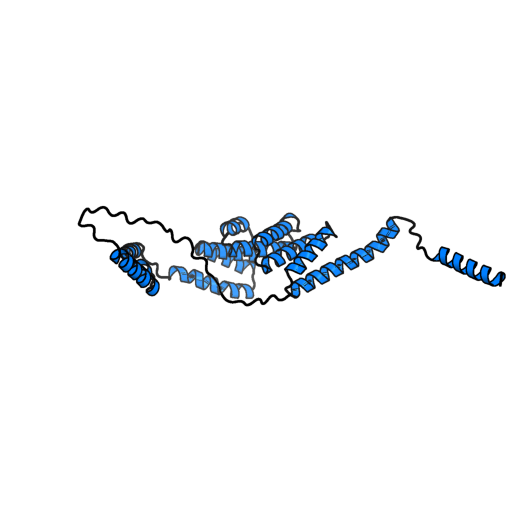 97.50 119 ASN A N 1
ATOM 1009 C CA . ASN A 1 119 ? 1.806 -5.711 -2.836 1.00 97.50 119 ASN A CA 1
ATOM 1010 C C . ASN A 1 119 ? 1.307 -4.841 -1.675 1.00 97.50 119 ASN A C 1
ATOM 1012 O O . ASN A 1 119 ? 0.125 -4.887 -1.338 1.00 97.50 119 ASN A O 1
ATOM 1016 N N . TYR A 1 120 ? 2.168 -3.994 -1.104 1.00 97.88 120 TYR A N 1
ATOM 1017 C CA . TYR A 1 120 ? 1.785 -3.096 -0.011 1.00 97.88 120 TYR A CA 1
ATOM 1018 C C . TYR A 1 120 ? 0.715 -2.091 -0.437 1.00 97.88 120 TYR A C 1
ATOM 1020 O O . TYR A 1 120 ? -0.288 -1.941 0.259 1.00 97.88 120 TYR A O 1
ATOM 1028 N N . HIS A 1 121 ? 0.873 -1.448 -1.598 1.00 98.12 121 HIS A N 1
ATOM 1029 C CA . HIS A 1 121 ? -0.142 -0.532 -2.123 1.00 98.12 121 HIS A CA 1
ATOM 1030 C C . HIS A 1 121 ? -1.472 -1.250 -2.374 1.00 98.12 121 HIS A C 1
ATOM 1032 O O . HIS A 1 121 ? -2.533 -0.740 -2.019 1.00 98.12 121 HIS A O 1
ATOM 1038 N N . LYS A 1 122 ? -1.437 -2.469 -2.914 1.00 97.94 122 LYS A N 1
ATOM 1039 C CA . LYS A 1 122 ? -2.641 -3.279 -3.102 1.00 97.94 122 LYS A CA 1
ATOM 1040 C C . LYS A 1 122 ? -3.319 -3.625 -1.768 1.00 97.94 122 LYS A C 1
ATOM 1042 O O . LYS A 1 122 ? -4.535 -3.484 -1.666 1.00 97.94 122 LYS A O 1
ATOM 1047 N N . MET A 1 123 ? -2.566 -4.041 -0.746 1.00 97.88 123 MET A N 1
ATOM 1048 C CA . MET A 1 123 ? -3.116 -4.321 0.591 1.00 97.88 123 MET A CA 1
ATOM 1049 C C . MET A 1 123 ? -3.712 -3.069 1.236 1.00 97.88 123 MET A C 1
ATOM 1051 O O . MET A 1 123 ? -4.807 -3.127 1.792 1.00 97.88 123 MET A O 1
ATOM 1055 N N . TYR A 1 124 ? -3.041 -1.925 1.097 1.00 97.44 124 TYR A N 1
ATOM 1056 C CA . TYR A 1 124 ? -3.561 -0.635 1.538 1.00 97.44 124 TYR A CA 1
ATOM 1057 C C . TYR A 1 124 ? -4.903 -0.302 0.876 1.00 97.44 124 TYR A C 1
ATOM 1059 O O . TYR A 1 124 ? -5.845 0.080 1.570 1.00 97.44 124 TYR A O 1
ATOM 1067 N N . LEU A 1 125 ? -5.022 -0.496 -0.443 1.00 97.75 125 LEU A N 1
ATOM 1068 C CA . LEU A 1 125 ? -6.268 -0.246 -1.170 1.00 97.75 125 LEU A CA 1
ATOM 1069 C C . LEU A 1 125 ? -7.414 -1.155 -0.708 1.00 97.75 125 LEU A C 1
ATOM 1071 O O . LEU A 1 125 ? -8.530 -0.670 -0.535 1.00 97.75 125 LEU A O 1
ATOM 1075 N N . HIS A 1 126 ? -7.143 -2.437 -0.445 1.00 97.75 126 HIS A N 1
ATOM 1076 C CA . HIS A 1 126 ? -8.135 -3.331 0.161 1.00 97.75 126 HIS A CA 1
ATOM 1077 C C . HIS A 1 126 ? -8.546 -2.859 1.566 1.00 97.75 126 HIS A C 1
ATOM 1079 O O . HIS A 1 126 ? -9.728 -2.901 1.900 1.00 97.75 126 HIS A O 1
ATOM 1085 N N . LEU A 1 127 ? -7.607 -2.342 2.369 1.00 96.31 127 LEU A N 1
ATOM 1086 C CA . LEU A 1 127 ? -7.883 -1.881 3.736 1.00 96.31 127 LEU A CA 1
ATOM 1087 C C . LEU A 1 127 ? -8.786 -0.652 3.759 1.00 96.31 127 LEU A C 1
ATOM 1089 O O . LEU A 1 127 ? -9.747 -0.596 4.523 1.00 96.31 127 LEU A O 1
ATOM 1093 N N . ILE A 1 128 ? -8.495 0.348 2.926 1.00 95.25 128 ILE A N 1
ATOM 1094 C CA . ILE A 1 128 ? -9.345 1.543 2.837 1.00 95.25 128 ILE A CA 1
ATOM 1095 C C . ILE A 1 128 ? -10.682 1.248 2.145 1.00 95.25 128 ILE A C 1
ATOM 1097 O O . ILE A 1 128 ? -11.648 1.968 2.382 1.00 95.25 128 ILE A O 1
ATOM 1101 N N . GLY A 1 129 ? -10.737 0.195 1.324 1.00 95.75 129 GLY A N 1
ATOM 1102 C CA . GLY A 1 129 ? -11.953 -0.324 0.698 1.00 95.75 129 GLY A CA 1
ATOM 1103 C C . GLY A 1 129 ? -12.828 -1.176 1.621 1.00 95.75 129 GLY A C 1
ATOM 1104 O O . GLY A 1 129 ? -13.875 -1.630 1.175 1.00 95.75 129 GLY A O 1
ATOM 1105 N N . ASP A 1 130 ? -12.418 -1.382 2.879 1.00 95.00 130 ASP A N 1
ATOM 1106 C CA . ASP A 1 130 ? -13.095 -2.241 3.864 1.00 95.00 130 ASP A CA 1
ATOM 1107 C C . ASP A 1 130 ? -13.199 -3.719 3.436 1.00 95.00 130 ASP A C 1
ATOM 1109 O O . ASP A 1 130 ? -14.063 -4.476 3.870 1.00 95.00 130 ASP A O 1
ATOM 1113 N N . GLU A 1 131 ? -12.272 -4.169 2.588 1.00 96.81 131 GLU A N 1
ATOM 1114 C CA . GLU A 1 131 ? -12.176 -5.551 2.113 1.00 96.81 131 GLU A CA 1
ATOM 1115 C C . GLU A 1 131 ? -11.314 -6.395 3.078 1.00 96.81 131 GLU A C 1
ATOM 1117 O O . GLU A 1 131 ? -10.404 -7.122 2.670 1.00 96.81 131 GLU A O 1
ATOM 1122 N N . ASN A 1 132 ? -11.596 -6.294 4.383 1.00 96.00 132 ASN A N 1
ATOM 1123 C CA . ASN A 1 132 ? -10.759 -6.817 5.478 1.00 96.00 132 ASN A CA 1
ATOM 1124 C C . ASN A 1 132 ? -10.478 -8.315 5.350 1.00 96.00 132 ASN A C 1
ATOM 1126 O O . ASN A 1 132 ? -9.350 -8.764 5.556 1.00 96.00 132 ASN A O 1
ATOM 1130 N N . ARG A 1 133 ? -11.482 -9.090 4.925 1.00 96.50 133 ARG A N 1
ATOM 1131 C CA . ARG A 1 133 ? -11.346 -10.532 4.690 1.00 96.50 133 ARG A CA 1
ATOM 1132 C C . ARG A 1 133 ? -10.225 -10.861 3.702 1.00 96.50 133 ARG A C 1
ATOM 1134 O O . ARG A 1 133 ? -9.467 -11.792 3.942 1.00 96.50 133 ARG A O 1
ATOM 1141 N N . ILE A 1 134 ? -10.079 -10.082 2.626 1.00 96.62 134 ILE A N 1
ATOM 1142 C CA . ILE A 1 134 ? -9.017 -10.300 1.634 1.00 96.62 134 ILE A CA 1
ATOM 1143 C C . ILE A 1 134 ? -7.645 -10.127 2.287 1.00 96.62 134 ILE A C 1
ATOM 1145 O O . ILE A 1 134 ? -6.739 -10.912 2.020 1.00 96.62 134 ILE A O 1
ATOM 1149 N N . ILE A 1 135 ? -7.490 -9.133 3.160 1.00 97.50 135 ILE A N 1
ATOM 1150 C CA . ILE A 1 135 ? -6.233 -8.884 3.873 1.00 97.50 135 ILE A CA 1
ATOM 1151 C C . ILE A 1 135 ? -5.931 -10.048 4.809 1.00 97.50 135 ILE A C 1
ATOM 1153 O O . ILE A 1 135 ? -4.832 -10.596 4.754 1.00 97.50 135 ILE A O 1
ATOM 1157 N N . LEU A 1 136 ? -6.901 -10.454 5.632 1.00 96.88 136 LEU A N 1
ATOM 1158 C CA . LEU A 1 136 ? -6.739 -11.555 6.583 1.00 96.88 136 LEU A CA 1
ATOM 1159 C C . LEU A 1 136 ? -6.354 -12.862 5.874 1.00 96.88 136 LEU A C 1
ATOM 1161 O O . LEU A 1 136 ? -5.408 -13.525 6.299 1.00 96.88 136 LEU A O 1
ATOM 1165 N N . ASP A 1 137 ? -7.012 -13.178 4.755 1.00 96.50 137 ASP A N 1
ATOM 1166 C CA . ASP A 1 137 ? -6.732 -14.373 3.953 1.00 96.50 137 ASP A CA 1
ATOM 1167 C C . ASP A 1 137 ? -5.330 -14.310 3.313 1.00 96.50 137 ASP A C 1
ATOM 1169 O O . ASP A 1 137 ? -4.586 -15.291 3.308 1.00 96.50 137 ASP A O 1
ATOM 1173 N N . ARG A 1 138 ? -4.925 -13.147 2.781 1.00 94.88 138 ARG A N 1
ATOM 1174 C CA . ARG A 1 138 ? -3.638 -12.980 2.075 1.00 94.88 138 ARG A CA 1
ATOM 1175 C C . ARG A 1 138 ? -2.431 -12.876 3.005 1.00 94.88 138 ARG A C 1
ATOM 1177 O O . ARG A 1 138 ? -1.318 -13.157 2.572 1.00 94.88 138 ARG A O 1
ATOM 1184 N N . THR A 1 139 ? -2.634 -12.476 4.256 1.00 95.75 139 THR A N 1
ATOM 1185 C CA . THR A 1 139 ? -1.561 -12.215 5.234 1.00 95.75 139 THR A CA 1
ATOM 1186 C C . THR A 1 139 ? -1.475 -13.278 6.333 1.00 95.75 139 THR A C 1
ATOM 1188 O O . THR A 1 139 ? -0.732 -13.113 7.300 1.00 95.75 139 THR A O 1
ATOM 1191 N N . GLN A 1 140 ? -2.206 -14.392 6.210 1.00 91.12 140 GLN A N 1
ATOM 1192 C CA . GLN A 1 140 ? -2.319 -15.387 7.279 1.00 91.12 140 GLN A CA 1
ATOM 1193 C C . GLN A 1 140 ? -0.971 -15.983 7.731 1.00 91.12 140 GLN A C 1
ATOM 1195 O O . GLN A 1 140 ? -0.789 -16.218 8.926 1.00 91.12 140 GLN A O 1
ATOM 1200 N N . LEU A 1 141 ? -0.048 -16.210 6.793 1.00 90.19 141 LEU A N 1
ATOM 1201 C CA . LEU A 1 141 ? 1.242 -16.884 7.008 1.00 90.19 141 LEU A CA 1
ATOM 1202 C C . LEU A 1 141 ? 2.440 -15.982 6.681 1.00 90.19 141 LEU A C 1
ATOM 1204 O O . LEU A 1 141 ? 3.520 -16.470 6.361 1.00 90.19 141 LEU A O 1
ATOM 1208 N N . THR A 1 142 ? 2.231 -14.666 6.670 1.00 92.81 142 THR A N 1
ATOM 1209 C CA . THR A 1 142 ? 3.305 -13.729 6.347 1.00 92.81 142 THR A CA 1
ATOM 1210 C C . THR A 1 142 ? 4.209 -13.485 7.547 1.00 92.81 142 THR A C 1
ATOM 1212 O O . THR A 1 142 ? 3.734 -13.300 8.664 1.00 92.81 142 THR A O 1
ATOM 1215 N N . GLU A 1 143 ? 5.507 -13.406 7.278 1.00 93.75 143 GLU A N 1
ATOM 1216 C CA . GLU A 1 143 ? 6.521 -12.935 8.227 1.00 93.75 143 GLU A CA 1
ATOM 1217 C C . GLU A 1 143 ? 6.942 -11.485 7.942 1.00 93.75 143 GLU A C 1
ATOM 1219 O O . GLU A 1 143 ? 7.754 -10.910 8.659 1.00 93.75 143 GLU A O 1
ATOM 1224 N N . ASP A 1 144 ? 6.394 -10.874 6.889 1.00 95.50 144 ASP A N 1
ATOM 1225 C CA . ASP A 1 144 ? 6.667 -9.483 6.540 1.00 95.50 144 ASP A CA 1
ATOM 1226 C C . ASP A 1 144 ? 5.988 -8.533 7.549 1.00 95.50 144 ASP A C 1
ATOM 1228 O O . ASP A 1 144 ? 4.752 -8.543 7.654 1.00 95.50 144 ASP A O 1
ATOM 1232 N N . PRO A 1 145 ? 6.752 -7.685 8.266 1.00 96.19 145 PRO A N 1
ATOM 1233 C CA . PRO A 1 145 ? 6.202 -6.813 9.298 1.00 96.19 145 PRO A CA 1
ATOM 1234 C C . PRO A 1 145 ? 5.220 -5.766 8.750 1.00 96.19 145 PRO A C 1
ATOM 1236 O O . PRO A 1 145 ? 4.247 -5.442 9.428 1.00 96.19 145 PRO A O 1
ATOM 1239 N N . TYR A 1 146 ? 5.380 -5.289 7.511 1.00 95.12 146 TYR A N 1
ATOM 1240 C CA . TYR A 1 146 ? 4.421 -4.361 6.899 1.00 95.12 146 TYR A CA 1
ATOM 1241 C C . TYR A 1 146 ? 3.082 -5.049 6.618 1.00 95.12 146 TYR A C 1
ATOM 1243 O O . TYR A 1 146 ? 2.018 -4.474 6.853 1.00 95.12 146 TYR A O 1
ATOM 1251 N N . LEU A 1 147 ? 3.115 -6.303 6.158 1.00 97.31 147 LEU A N 1
ATOM 1252 C CA . LEU A 1 147 ? 1.901 -7.095 5.945 1.00 97.31 147 LEU A CA 1
ATOM 1253 C C . LEU A 1 147 ? 1.196 -7.443 7.260 1.00 97.31 147 LEU A C 1
ATOM 1255 O O . LEU A 1 147 ? -0.036 -7.443 7.305 1.00 97.31 147 LEU A O 1
ATOM 1259 N N . LEU A 1 148 ? 1.950 -7.668 8.339 1.00 97.44 148 LEU A N 1
ATOM 1260 C CA . LEU A 1 148 ? 1.380 -7.828 9.677 1.00 97.44 148 LEU A CA 1
ATOM 1261 C C . LEU A 1 148 ? 0.682 -6.549 10.154 1.00 97.44 148 LEU A C 1
ATOM 1263 O O . LEU A 1 148 ? -0.418 -6.636 10.692 1.00 97.44 148 LEU A O 1
ATOM 1267 N N . VAL A 1 149 ? 1.233 -5.360 9.888 1.00 96.44 149 VAL A N 1
ATOM 1268 C CA . VAL A 1 149 ? 0.551 -4.091 10.207 1.00 96.44 149 VAL A CA 1
ATOM 1269 C C . VAL A 1 149 ? -0.800 -3.988 9.488 1.00 96.44 149 VAL A C 1
ATOM 1271 O O . VAL A 1 149 ? -1.805 -3.681 10.131 1.00 96.44 149 VAL A O 1
ATOM 1274 N N . PHE A 1 150 ? -0.871 -4.302 8.188 1.00 97.62 150 PHE A N 1
ATOM 1275 C CA . PHE A 1 150 ? -2.152 -4.327 7.463 1.00 97.62 150 PHE A CA 1
ATOM 1276 C C . PHE A 1 150 ? -3.149 -5.316 8.082 1.00 97.62 150 PHE A C 1
ATOM 1278 O O . PHE A 1 150 ? -4.327 -4.989 8.236 1.00 97.62 150 PHE A O 1
ATOM 1285 N N . ARG A 1 151 ? -2.679 -6.501 8.483 1.00 97.56 151 ARG A N 1
ATOM 1286 C CA . ARG A 1 151 ? -3.492 -7.515 9.164 1.00 97.56 151 ARG A CA 1
ATOM 1287 C C . ARG A 1 151 ? -4.004 -7.037 10.526 1.00 97.56 151 ARG A C 1
ATOM 1289 O O . ARG A 1 151 ? -5.175 -7.238 10.834 1.00 97.56 151 ARG A O 1
ATOM 1296 N N . GLY A 1 152 ? -3.162 -6.373 11.317 1.00 95.88 152 GLY A N 1
ATOM 1297 C CA . GLY A 1 152 ? -3.542 -5.785 12.603 1.00 95.88 152 GLY A CA 1
ATOM 1298 C C . GLY A 1 152 ? -4.652 -4.744 12.450 1.00 95.88 152 GLY A C 1
ATOM 1299 O O . GLY A 1 152 ? -5.646 -4.788 13.174 1.00 95.88 152 GLY A O 1
ATOM 1300 N N . TYR A 1 153 ? -4.553 -3.869 11.444 1.00 96.38 153 TYR A N 1
ATOM 1301 C CA . TYR A 1 153 ? -5.626 -2.922 11.122 1.00 96.38 153 TYR A CA 1
ATOM 1302 C C . TYR A 1 153 ? -6.912 -3.606 10.647 1.00 96.38 153 TYR A C 1
ATOM 1304 O O . TYR A 1 153 ? -8.001 -3.148 10.991 1.00 96.38 153 TYR A O 1
ATOM 1312 N N . ALA A 1 154 ? -6.809 -4.697 9.885 1.00 97.12 154 ALA A N 1
ATOM 1313 C CA . ALA A 1 154 ? -7.977 -5.477 9.491 1.00 97.12 154 ALA A CA 1
ATOM 1314 C C . ALA A 1 154 ? -8.691 -6.066 10.723 1.00 97.12 154 ALA A C 1
ATOM 1316 O O . ALA A 1 154 ? -9.907 -5.961 10.826 1.00 97.12 154 ALA A O 1
ATOM 1317 N N . PHE A 1 155 ? -7.950 -6.581 11.711 1.00 96.19 155 PHE A N 1
ATOM 1318 C CA . PHE A 1 155 ? -8.533 -7.042 12.977 1.00 96.19 155 PHE A CA 1
ATOM 1319 C C . PHE A 1 155 ? -9.182 -5.921 13.797 1.00 96.19 155 PHE A C 1
ATOM 1321 O O . PHE A 1 155 ? -10.250 -6.144 14.362 1.00 96.19 155 PHE A O 1
ATOM 1328 N N . ILE A 1 156 ? -8.603 -4.711 13.821 1.00 94.25 156 ILE A N 1
ATOM 1329 C CA . ILE A 1 156 ? -9.254 -3.536 14.434 1.00 94.25 156 ILE A CA 1
ATOM 1330 C C . ILE A 1 156 ? -10.622 -3.282 13.787 1.00 94.25 156 ILE A C 1
ATOM 1332 O O . ILE A 1 156 ? -11.597 -3.034 14.495 1.00 94.25 156 ILE A O 1
ATOM 1336 N N . ARG A 1 157 ? -10.714 -3.349 12.452 1.00 93.38 157 ARG A N 1
ATOM 1337 C CA . ARG A 1 157 ? -11.978 -3.133 11.726 1.00 93.38 157 ARG A CA 1
ATOM 1338 C C . ARG A 1 157 ? -13.022 -4.209 12.020 1.00 93.38 157 ARG A C 1
ATOM 1340 O O . ARG A 1 157 ? -14.201 -3.888 12.104 1.00 93.38 157 ARG A O 1
ATOM 1347 N N . GLU A 1 158 ? -12.585 -5.443 12.253 1.00 94.12 158 GLU A N 1
ATOM 1348 C CA . GLU A 1 158 ? -13.440 -6.556 12.692 1.00 94.12 158 GLU A CA 1
ATOM 1349 C C . GLU A 1 158 ? -13.723 -6.551 14.210 1.00 94.12 158 GLU A C 1
ATOM 1351 O O . GLU A 1 158 ? -14.396 -7.449 14.715 1.00 94.12 158 GLU A O 1
ATOM 1356 N N . LEU A 1 159 ? -13.229 -5.549 14.953 1.00 92.12 159 LEU A N 1
ATOM 1357 C CA . LEU A 1 159 ? -13.343 -5.431 16.414 1.00 92.12 159 LEU A CA 1
ATOM 1358 C C . LEU A 1 159 ? -12.701 -6.607 17.183 1.00 92.12 159 LEU A C 1
ATOM 1360 O O . LEU A 1 159 ? -13.021 -6.844 18.350 1.00 92.12 159 LEU A O 1
ATOM 1364 N N . ASP A 1 160 ? -11.769 -7.332 16.556 1.00 94.25 160 ASP A N 1
ATOM 1365 C CA . ASP A 1 160 ? -10.970 -8.3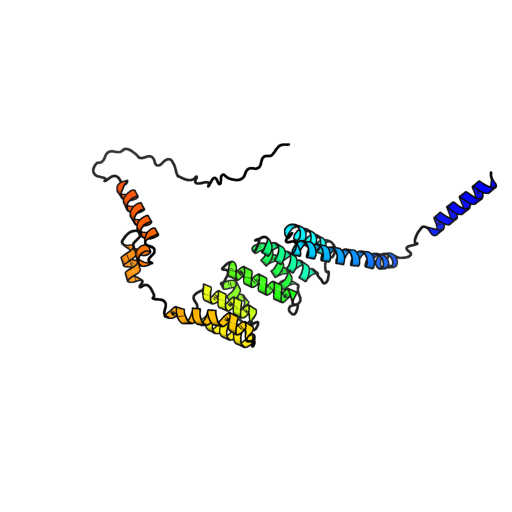77 17.200 1.00 94.25 160 ASP A CA 1
ATOM 1366 C C . ASP A 1 160 ? -9.696 -7.772 17.802 1.00 94.25 160 ASP A C 1
ATOM 1368 O O . ASP A 1 160 ? -8.579 -7.887 17.288 1.00 94.25 160 ASP A O 1
ATOM 1372 N N . TRP A 1 161 ? -9.890 -7.095 18.929 1.00 93.31 161 TRP A N 1
ATOM 1373 C CA . TRP A 1 161 ? -8.852 -6.371 19.663 1.00 93.31 161 TRP A CA 1
ATOM 1374 C C . TRP A 1 161 ? -7.675 -7.257 20.071 1.00 93.31 161 TRP A C 1
ATOM 1376 O O . TRP A 1 161 ? -6.521 -6.836 20.001 1.00 93.31 161 TRP A O 1
ATOM 1386 N N . LYS A 1 162 ? -7.955 -8.507 20.458 1.00 92.75 162 LYS A N 1
ATOM 1387 C CA . LYS A 1 162 ? -6.931 -9.452 20.908 1.00 92.75 162 LYS A CA 1
ATOM 1388 C C . LYS A 1 162 ? -6.034 -9.875 19.750 1.00 92.75 162 LYS A C 1
ATOM 1390 O O . LYS A 1 162 ? -4.811 -9.845 19.883 1.00 92.75 162 LYS A O 1
ATOM 1395 N N . SER A 1 163 ? -6.624 -10.254 18.617 1.00 95.12 163 SER A N 1
ATOM 1396 C CA . SER A 1 163 ? -5.849 -10.618 17.429 1.00 95.12 163 SER A CA 1
ATOM 1397 C C . SER A 1 163 ? -5.090 -9.417 16.871 1.00 95.12 163 SER A C 1
ATOM 1399 O O . SER A 1 163 ? -3.935 -9.570 16.471 1.00 95.12 163 SER A O 1
ATOM 1401 N N . ALA A 1 164 ? -5.681 -8.218 16.908 1.00 95.69 164 ALA A N 1
ATOM 1402 C CA . ALA A 1 164 ? -5.003 -6.980 16.530 1.00 95.69 164 ALA A CA 1
ATOM 1403 C C . ALA A 1 164 ? -3.748 -6.740 17.382 1.00 95.69 164 ALA A C 1
ATOM 1405 O O . ALA A 1 164 ? -2.661 -6.600 16.823 1.00 95.69 164 ALA A O 1
ATOM 1406 N N . GLN A 1 165 ? -3.871 -6.771 18.715 1.00 93.69 165 GLN A N 1
ATOM 1407 C CA . GLN A 1 165 ? -2.752 -6.553 19.639 1.00 93.69 165 GLN A CA 1
ATOM 1408 C C . GLN A 1 165 ? -1.612 -7.549 19.398 1.00 93.69 165 GLN A C 1
ATOM 1410 O O . GLN A 1 165 ? -0.466 -7.143 19.221 1.00 93.69 165 GLN A O 1
ATOM 1415 N N . LEU A 1 166 ? -1.926 -8.847 19.323 1.00 94.44 166 LEU A N 1
ATOM 1416 C CA . LEU A 1 166 ? -0.925 -9.889 19.068 1.00 94.44 166 LEU A CA 1
ATOM 1417 C C . LEU A 1 166 ? -0.229 -9.695 17.716 1.00 94.44 166 LEU A C 1
ATOM 1419 O O . LEU A 1 166 ? 0.979 -9.893 17.605 1.00 94.44 166 LEU A O 1
ATOM 1423 N N . THR A 1 167 ? -0.978 -9.283 16.692 1.00 95.75 167 THR A N 1
ATOM 1424 C CA . THR A 1 167 ? -0.428 -9.051 15.352 1.00 95.75 167 THR A CA 1
ATOM 1425 C C . THR A 1 167 ? 0.488 -7.827 15.322 1.00 95.75 167 THR A C 1
ATOM 1427 O O . THR A 1 167 ? 1.556 -7.888 14.715 1.00 95.75 167 THR A O 1
ATOM 1430 N N . PHE A 1 168 ? 0.123 -6.732 15.994 1.00 95.56 168 PHE A N 1
ATOM 1431 C CA . PHE A 1 168 ? 0.985 -5.552 16.088 1.00 95.56 168 PHE A CA 1
ATOM 1432 C C . PHE A 1 168 ? 2.252 -5.825 16.900 1.00 95.56 168 PHE A C 1
ATOM 1434 O O . PHE A 1 168 ? 3.323 -5.415 16.466 1.00 95.56 168 PHE A O 1
ATOM 1441 N N . LEU A 1 169 ? 2.163 -6.583 17.998 1.00 94.00 169 LEU A N 1
ATOM 1442 C CA . LEU A 1 169 ? 3.337 -7.009 18.772 1.00 94.00 169 LEU A CA 1
ATOM 1443 C C . LEU A 1 169 ? 4.286 -7.857 17.912 1.00 94.00 169 LEU A C 1
ATOM 1445 O O . LEU A 1 169 ? 5.490 -7.627 17.872 1.00 94.00 169 LEU A O 1
ATOM 1449 N N . SER A 1 170 ? 3.720 -8.793 17.148 1.00 94.69 170 SER A N 1
ATOM 1450 C CA . SER A 1 170 ? 4.456 -9.615 16.187 1.00 94.69 170 SER A CA 1
ATOM 1451 C C . SER A 1 170 ? 5.139 -8.776 15.097 1.00 94.69 170 SER A C 1
ATOM 1453 O O . SER A 1 170 ? 6.243 -9.120 14.668 1.00 94.69 170 SER A O 1
ATOM 1455 N N . ALA A 1 171 ? 4.491 -7.704 14.624 1.00 96.19 171 ALA A N 1
ATOM 1456 C CA . ALA A 1 171 ? 5.052 -6.779 13.640 1.00 96.19 171 ALA A CA 1
ATOM 1457 C C . ALA A 1 171 ? 6.192 -5.941 14.235 1.00 96.19 171 ALA A C 1
ATOM 1459 O O . ALA A 1 171 ? 7.247 -5.820 13.617 1.00 96.19 171 ALA A O 1
ATOM 1460 N N . GLU A 1 172 ? 5.995 -5.401 15.439 1.00 95.19 172 GLU A N 1
ATOM 1461 C CA . GLU A 1 172 ? 6.990 -4.625 16.180 1.00 95.19 172 GLU A CA 1
ATOM 1462 C C . GLU A 1 172 ? 8.281 -5.425 16.401 1.00 95.19 172 GLU A C 1
ATOM 1464 O O . GLU A 1 172 ? 9.367 -4.955 16.056 1.00 95.19 172 GLU A O 1
ATOM 1469 N N . GLU A 1 173 ? 8.157 -6.663 16.890 1.00 94.12 173 GLU A N 1
ATOM 1470 C CA . GLU A 1 173 ? 9.287 -7.570 17.118 1.00 94.12 173 GLU A CA 1
ATOM 1471 C C . GLU A 1 173 ? 10.099 -7.800 15.833 1.00 94.12 173 GLU A C 1
ATOM 1473 O O . GLU A 1 173 ? 11.329 -7.775 15.853 1.00 94.12 173 GLU A O 1
ATOM 1478 N N . ARG A 1 174 ? 9.413 -7.969 14.694 1.00 95.88 174 ARG A N 1
ATOM 1479 C CA . ARG A 1 174 ? 10.043 -8.191 13.381 1.00 95.88 174 ARG A CA 1
ATOM 1480 C C . ARG A 1 174 ? 10.684 -6.941 12.800 1.00 95.88 174 ARG A C 1
ATOM 1482 O O . ARG A 1 174 ? 11.684 -7.056 12.095 1.00 95.88 174 ARG A O 1
ATOM 1489 N N . PHE A 1 175 ? 10.132 -5.760 13.070 1.00 95.69 175 PHE A N 1
ATOM 1490 C CA . PHE A 1 175 ? 10.790 -4.511 12.700 1.00 95.69 175 PHE A CA 1
ATOM 1491 C C . PHE A 1 175 ? 12.098 -4.328 13.470 1.00 95.69 175 PHE A C 1
ATOM 1493 O O . PHE A 1 175 ? 13.091 -3.902 12.879 1.00 95.69 175 PHE A O 1
ATOM 1500 N N . GLY A 1 176 ? 12.101 -4.628 14.774 1.00 92.12 176 GLY A N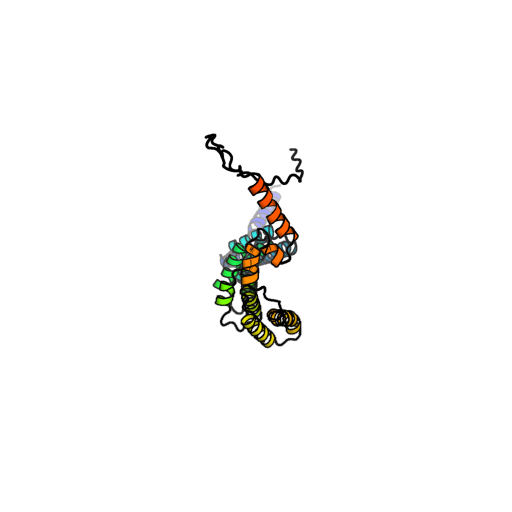 1
ATOM 1501 C CA . GLY A 1 176 ? 13.298 -4.589 15.620 1.00 92.12 176 GLY A CA 1
ATOM 1502 C C . GLY A 1 176 ? 13.957 -3.207 15.732 1.00 92.12 176 GLY A C 1
ATOM 1503 O O . GLY A 1 176 ? 15.133 -3.117 16.082 1.00 92.12 176 GLY A O 1
ATOM 1504 N N . GLN A 1 177 ? 13.236 -2.129 15.403 1.00 92.94 177 GLN A N 1
ATOM 1505 C CA . GLN A 1 177 ? 13.736 -0.752 15.429 1.00 92.94 177 GLN A CA 1
ATOM 1506 C C . GLN A 1 177 ? 12.797 0.152 16.226 1.00 92.94 177 GLN A C 1
ATOM 1508 O O . GLN A 1 177 ? 11.584 0.141 16.013 1.00 92.94 177 GLN A O 1
ATOM 1513 N N . GLU A 1 178 ? 13.387 1.021 17.049 1.00 93.75 178 GLU A N 1
ATOM 1514 C CA . GLU A 1 178 ? 12.675 1.976 17.910 1.00 93.75 178 GLU A CA 1
ATOM 1515 C C . GLU A 1 178 ? 11.693 2.870 17.134 1.00 93.75 178 GLU A C 1
ATOM 1517 O O . GLU A 1 178 ? 10.616 3.201 17.627 1.00 93.75 178 GLU A O 1
ATOM 1522 N N . TYR A 1 179 ? 12.029 3.223 15.889 1.00 93.38 179 TYR A N 1
ATOM 1523 C CA . TYR A 1 179 ? 11.154 4.010 15.022 1.00 93.38 179 TYR A CA 1
ATOM 1524 C C . TYR A 1 179 ? 9.757 3.387 14.873 1.00 93.38 179 TYR A C 1
ATOM 1526 O O . TYR A 1 179 ? 8.759 4.092 15.010 1.00 93.38 179 TYR A O 1
ATOM 1534 N N . TYR A 1 180 ? 9.674 2.076 14.628 1.00 91.69 180 TYR A N 1
ATOM 1535 C CA . TYR A 1 180 ? 8.392 1.397 14.431 1.00 91.69 180 TYR A CA 1
ATOM 1536 C C . TYR A 1 180 ? 7.668 1.139 15.748 1.00 91.69 180 TYR A C 1
ATOM 1538 O O . TYR A 1 180 ? 6.448 1.279 15.785 1.00 91.69 180 TYR A O 1
ATOM 1546 N N . SER A 1 181 ? 8.397 0.870 16.834 1.00 92.06 181 SER A N 1
ATOM 1547 C CA . SER A 1 181 ? 7.822 0.831 18.184 1.00 92.06 181 SER A CA 1
ATOM 1548 C C . SER A 1 181 ? 7.079 2.125 18.507 1.00 92.06 181 SER A C 1
ATOM 1550 O O . SER A 1 181 ? 5.905 2.105 18.865 1.00 92.06 181 SER A O 1
ATOM 1552 N N . ASN A 1 182 ? 7.702 3.279 18.252 1.00 93.38 182 ASN A N 1
ATOM 1553 C CA . ASN A 1 182 ? 7.079 4.583 18.487 1.00 93.38 182 ASN A CA 1
ATOM 1554 C C . ASN A 1 182 ? 5.818 4.824 17.637 1.00 93.38 182 ASN A C 1
ATOM 1556 O O . ASN A 1 182 ? 4.927 5.554 18.066 1.00 93.38 182 ASN A O 1
ATOM 1560 N N . LEU A 1 183 ? 5.722 4.215 16.450 1.00 92.38 183 LEU A N 1
ATOM 1561 C CA . LEU A 1 183 ? 4.522 4.280 15.610 1.00 92.38 183 LEU A CA 1
ATOM 1562 C C . LEU A 1 183 ? 3.402 3.348 16.094 1.00 92.38 183 LEU A C 1
ATOM 1564 O O . LEU A 1 183 ? 2.230 3.675 15.914 1.00 92.38 183 LEU A O 1
ATOM 1568 N N . LEU A 1 184 ? 3.746 2.196 16.675 1.00 92.44 184 LEU A N 1
ATOM 1569 C CA . LEU A 1 184 ? 2.785 1.176 17.104 1.00 92.44 184 LEU A CA 1
ATOM 1570 C C . LEU A 1 184 ? 2.291 1.380 18.543 1.00 92.44 184 LEU A C 1
ATOM 1572 O O . LEU A 1 184 ? 1.139 1.060 18.822 1.00 92.44 184 LEU A O 1
ATOM 1576 N N . ASN A 1 185 ? 3.095 1.980 19.425 1.00 91.12 185 ASN A N 1
ATOM 1577 C CA . ASN A 1 185 ? 2.745 2.221 20.832 1.00 91.12 185 ASN A CA 1
ATOM 1578 C C . ASN A 1 185 ? 1.368 2.880 21.038 1.00 91.12 185 ASN A C 1
ATOM 1580 O O . ASN A 1 185 ? 0.578 2.349 21.821 1.00 91.12 185 ASN A O 1
ATOM 1584 N N . PRO A 1 186 ? 0.999 3.949 20.302 1.00 92.62 186 PRO A N 1
ATOM 1585 C CA . PRO A 1 186 ? -0.330 4.545 20.446 1.00 92.62 186 PRO A CA 1
ATOM 1586 C C . PRO A 1 186 ? -1.475 3.587 20.085 1.00 92.62 186 PRO A C 1
ATOM 1588 O O . PRO A 1 186 ? -2.580 3.716 20.609 1.00 92.62 186 PRO A O 1
ATOM 1591 N N . LEU A 1 187 ? -1.238 2.623 19.185 1.00 91.12 187 LEU A N 1
ATOM 1592 C CA . LEU A 1 187 ? -2.233 1.610 18.832 1.00 91.12 187 LEU A CA 1
ATOM 1593 C C . LEU A 1 187 ? -2.439 0.623 19.982 1.00 91.12 187 LEU A C 1
ATOM 1595 O O . LEU A 1 187 ? -3.580 0.242 20.236 1.00 91.12 187 LEU A O 1
ATOM 1599 N N . PHE A 1 188 ? -1.374 0.236 20.692 1.00 89.12 188 PHE A N 1
ATOM 1600 C CA . PHE A 1 188 ? -1.484 -0.615 21.878 1.00 89.12 188 PHE A CA 1
ATOM 1601 C C . PHE A 1 188 ? -2.268 0.075 22.989 1.00 89.12 188 PHE A C 1
ATOM 1603 O O . PHE A 1 188 ? -3.238 -0.500 23.469 1.00 89.12 188 PHE A O 1
ATOM 1610 N N . GLU A 1 189 ? -1.928 1.325 23.317 1.00 88.19 189 GLU A N 1
ATOM 1611 C CA . GLU A 1 189 ? -2.662 2.115 24.316 1.00 88.19 189 GLU A CA 1
ATOM 1612 C C . GLU A 1 189 ? -4.151 2.224 23.961 1.00 88.19 189 GLU A C 1
ATOM 1614 O O . GLU A 1 189 ? -5.025 2.040 24.811 1.00 88.19 189 GLU A O 1
ATOM 1619 N N . TYR A 1 190 ? -4.453 2.470 22.682 1.00 88.75 190 TYR A N 1
ATOM 1620 C CA . TYR A 1 190 ? -5.829 2.515 22.206 1.00 88.75 190 TYR A CA 1
ATOM 1621 C C . TYR A 1 190 ? -6.539 1.169 22.390 1.00 88.75 190 TYR A C 1
ATOM 1623 O O . TYR A 1 190 ? -7.615 1.137 22.983 1.00 88.75 190 TYR A O 1
ATOM 1631 N N . ILE A 1 191 ? -5.942 0.067 21.925 1.00 90.19 191 ILE A N 1
ATOM 1632 C CA . ILE A 1 191 ? -6.519 -1.281 22.029 1.00 90.19 191 ILE A CA 1
ATOM 1633 C C . ILE A 1 191 ? -6.729 -1.685 23.498 1.00 90.19 191 ILE A C 1
ATOM 1635 O O . ILE A 1 191 ? -7.776 -2.235 23.839 1.00 90.19 191 ILE A O 1
ATOM 1639 N N . GLU A 1 192 ? -5.776 -1.378 24.375 1.00 87.00 192 GLU A N 1
ATOM 1640 C CA . GLU A 1 192 ? -5.842 -1.679 25.809 1.00 87.00 192 GLU A CA 1
ATOM 1641 C C . GLU A 1 192 ? -6.894 -0.855 26.546 1.00 87.00 192 GLU A C 1
ATOM 1643 O O . GLU A 1 192 ? -7.447 -1.330 27.533 1.00 87.00 192 GLU A O 1
ATOM 1648 N N . SER A 1 193 ? -7.227 0.338 26.048 1.00 88.12 193 SER A N 1
ATOM 1649 C CA . SER A 1 193 ? -8.305 1.160 26.606 1.00 88.12 193 SER A CA 1
ATOM 1650 C C . SER A 1 193 ? -9.709 0.669 26.232 1.00 88.12 193 SER A C 1
ATOM 1652 O O . SER A 1 193 ? -10.690 1.073 26.857 1.00 88.12 193 SER A O 1
ATOM 1654 N N . VAL A 1 194 ? -9.845 -0.201 25.221 1.00 86.56 194 VAL A N 1
ATOM 1655 C CA . VAL A 1 194 ? -11.157 -0.643 24.715 1.00 86.56 194 VAL A CA 1
ATOM 1656 C C . VAL A 1 194 ? -12.025 -1.335 25.776 1.00 86.56 194 VAL A C 1
ATOM 1658 O O . VAL A 1 194 ? -13.214 -1.014 25.844 1.00 86.56 194 VAL A O 1
ATOM 1661 N N . PRO A 1 195 ? -11.506 -2.253 26.614 1.00 81.94 195 PRO A N 1
ATOM 1662 C CA . PRO A 1 195 ? -12.290 -2.878 27.679 1.00 81.94 195 PRO A CA 1
ATOM 1663 C C . PRO A 1 195 ? -12.864 -1.881 28.698 1.00 81.94 195 PRO A C 1
ATOM 1665 O O . PRO A 1 195 ? -13.919 -2.150 29.270 1.00 81.94 195 PRO A O 1
ATOM 1668 N N . ASP A 1 196 ? -12.212 -0.731 28.892 1.00 84.00 196 ASP A N 1
ATOM 1669 C CA . ASP A 1 196 ? -12.646 0.313 29.829 1.00 84.00 196 ASP A CA 1
ATOM 1670 C C . ASP A 1 196 ? -13.750 1.210 29.251 1.00 84.00 196 ASP A C 1
ATOM 1672 O O . ASP A 1 196 ? -14.374 2.000 29.972 1.00 84.00 196 ASP A O 1
ATOM 1676 N N . ILE A 1 197 ? -14.028 1.100 27.948 1.00 80.44 197 ILE A N 1
ATOM 1677 C CA . ILE A 1 197 ? -15.099 1.855 27.306 1.00 80.44 197 ILE A CA 1
ATOM 1678 C C . ILE A 1 197 ? -16.435 1.358 27.873 1.00 80.44 197 ILE A C 1
ATOM 1680 O O . ILE A 1 197 ? -16.762 0.175 27.738 1.00 80.44 197 ILE A O 1
ATOM 1684 N N . PRO A 1 198 ? -17.254 2.243 28.476 1.00 75.75 198 PRO A N 1
ATOM 1685 C CA . PRO A 1 198 ? -18.506 1.842 29.094 1.00 75.75 198 PRO A CA 1
ATOM 1686 C C . PRO A 1 198 ? -19.432 1.235 28.042 1.00 75.75 198 PRO A C 1
ATOM 1688 O O . PRO A 1 198 ? -19.988 1.943 27.195 1.00 75.75 198 PRO A O 1
ATOM 1691 N N . GLN A 1 199 ? -19.615 -0.081 28.118 1.00 75.00 199 GLN A N 1
ATOM 1692 C CA . GLN A 1 199 ? -20.551 -0.779 27.256 1.00 75.00 199 GLN A CA 1
ATOM 1693 C C . GLN A 1 199 ? -21.970 -0.365 27.624 1.00 75.00 199 GLN A C 1
ATOM 1695 O O . GLN A 1 199 ? -22.393 -0.378 28.783 1.00 75.00 199 GLN A O 1
ATOM 1700 N N . LYS A 1 200 ? -22.703 0.064 26.606 1.00 78.56 200 LYS A N 1
ATOM 1701 C CA . LYS A 1 200 ? -24.104 0.428 26.729 1.00 78.56 200 LYS A CA 1
ATOM 1702 C C . LYS A 1 200 ? -24.922 -0.859 26.793 1.00 78.56 200 LYS A C 1
ATOM 1704 O O . LYS A 1 200 ? -24.852 -1.676 25.884 1.00 78.56 200 LYS A O 1
ATOM 1709 N N . ASP A 1 201 ? -25.664 -1.036 27.878 1.00 84.12 201 ASP A N 1
ATOM 1710 C CA . ASP A 1 201 ? -26.499 -2.212 28.093 1.00 84.12 201 ASP A CA 1
ATOM 1711 C C . ASP A 1 201 ? -27.615 -2.327 27.034 1.00 84.12 201 ASP A C 1
ATOM 1713 O O . ASP A 1 201 ? -28.335 -1.372 26.723 1.00 84.12 201 ASP A O 1
ATOM 1717 N N . GLU A 1 202 ? -27.768 -3.530 26.486 1.00 80.19 202 GLU A N 1
ATOM 1718 C CA . GLU A 1 202 ? -28.724 -3.840 25.423 1.00 80.19 202 GLU A CA 1
ATOM 1719 C C . GLU A 1 202 ? -30.170 -3.648 25.891 1.00 80.19 202 GLU A C 1
ATOM 1721 O O . GLU A 1 202 ? -31.003 -3.118 25.156 1.00 80.19 202 GLU A O 1
ATOM 1726 N N . ARG A 1 203 ? -30.481 -4.008 27.142 1.00 83.69 203 ARG A N 1
ATOM 1727 C CA . ARG A 1 203 ? -31.849 -3.898 27.674 1.00 83.69 203 ARG A CA 1
ATOM 1728 C C . ARG A 1 203 ? -32.267 -2.445 27.823 1.00 83.69 203 ARG A C 1
ATOM 1730 O O . ARG A 1 203 ? -33.386 -2.085 27.473 1.00 83.69 203 ARG A O 1
ATOM 1737 N N . THR A 1 204 ? -31.371 -1.598 28.313 1.00 83.00 204 THR A N 1
ATOM 1738 C CA . THR A 1 204 ? -31.596 -0.152 28.401 1.00 83.00 204 THR A CA 1
ATOM 1739 C C . THR A 1 204 ? -31.676 0.498 27.024 1.00 83.00 204 THR A C 1
ATOM 1741 O O . THR A 1 204 ? -32.505 1.387 26.847 1.00 83.00 204 THR A O 1
ATOM 1744 N N . SER A 1 205 ? -30.912 0.026 26.033 1.00 83.12 205 SER A N 1
ATOM 1745 C CA . SER A 1 205 ? -31.079 0.442 24.632 1.00 83.12 205 SER A CA 1
ATOM 1746 C C . SER A 1 205 ? -32.463 0.068 24.087 1.00 83.12 205 SER A C 1
ATOM 1748 O O . SER A 1 205 ? -33.162 0.909 23.517 1.00 83.12 205 SER A O 1
ATOM 1750 N N . LEU A 1 206 ? -32.909 -1.163 24.343 1.00 85.69 206 LEU A N 1
ATOM 1751 C CA . LEU A 1 206 ? -34.216 -1.658 23.922 1.00 85.69 206 LEU A CA 1
ATOM 1752 C C . LEU A 1 206 ? -35.357 -0.883 24.595 1.00 85.69 206 LEU A C 1
ATOM 1754 O O . LEU A 1 206 ? -36.297 -0.470 23.921 1.00 85.69 206 LEU A O 1
ATOM 1758 N N . LEU A 1 207 ? -35.247 -0.583 25.891 1.00 87.56 207 LEU A N 1
ATOM 1759 C CA . LEU A 1 207 ? -36.193 0.289 26.594 1.00 87.56 207 LEU A CA 1
ATOM 1760 C C . LEU A 1 207 ? -36.184 1.718 26.035 1.00 87.56 207 LEU A C 1
ATOM 1762 O O . LEU A 1 207 ? -37.243 2.319 25.865 1.00 87.56 207 LEU A O 1
ATOM 1766 N N . ALA A 1 208 ? -35.009 2.256 25.708 1.00 87.44 208 ALA A N 1
ATOM 17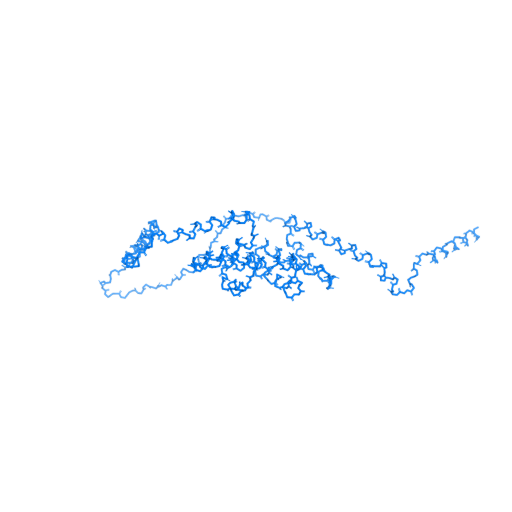67 C CA . ALA A 1 208 ? -34.884 3.577 25.102 1.00 87.44 208 ALA A CA 1
ATOM 1768 C C . ALA A 1 208 ? -35.512 3.635 23.697 1.00 87.44 208 ALA A C 1
ATOM 1770 O O . ALA A 1 208 ? -36.018 4.682 23.302 1.00 87.44 208 ALA A O 1
ATOM 1771 N N . SER A 1 209 ? -35.536 2.520 22.961 1.00 86.44 209 SER A N 1
ATOM 1772 C CA . SER A 1 209 ? -36.135 2.434 21.621 1.00 86.44 209 SER A CA 1
ATOM 1773 C C . SER A 1 209 ? -37.668 2.521 21.600 1.00 86.44 209 SER A C 1
ATOM 1775 O O . SER A 1 209 ? -38.242 2.809 20.552 1.00 86.44 209 SER A O 1
ATOM 1777 N N . ILE A 1 210 ? -38.335 2.327 22.747 1.00 90.00 210 ILE A N 1
ATOM 1778 C CA . ILE A 1 210 ? -39.802 2.415 22.870 1.00 90.00 210 ILE A CA 1
ATOM 1779 C C . ILE A 1 210 ? -40.300 3.823 22.522 1.00 90.00 210 ILE A C 1
ATOM 1781 O O . ILE A 1 210 ? -41.384 3.988 21.963 1.00 90.00 210 ILE A O 1
ATOM 1785 N N . PHE A 1 211 ? -39.502 4.843 22.832 1.00 87.19 211 PHE A N 1
ATOM 1786 C CA . PHE A 1 211 ? -39.801 6.218 22.466 1.00 87.19 211 PHE A CA 1
ATOM 1787 C C . PHE A 1 211 ? -39.056 6.572 21.174 1.00 87.19 211 PHE A C 1
ATOM 1789 O O . PHE A 1 211 ? -37.844 6.339 21.097 1.00 87.19 211 PHE A O 1
ATOM 1796 N N . PRO A 1 212 ? -39.726 7.171 20.168 1.00 87.25 212 PRO A N 1
ATOM 1797 C CA . PRO A 1 212 ? -39.046 7.687 18.981 1.00 87.25 212 PRO A CA 1
ATOM 1798 C C . PRO A 1 212 ? -37.867 8.562 19.423 1.00 87.25 212 PRO A C 1
ATOM 1800 O O . PRO A 1 212 ? -37.998 9.305 20.380 1.00 87.25 212 PRO A O 1
ATOM 1803 N N . GLY A 1 213 ? -36.682 8.429 18.827 1.00 85.88 213 GLY A N 1
ATOM 1804 C CA . GLY A 1 213 ? -35.501 9.212 19.230 1.00 85.88 213 GLY A CA 1
ATOM 1805 C C . GLY A 1 213 ? -34.897 8.900 20.614 1.00 85.88 213 GLY A C 1
ATOM 1806 O O . GLY A 1 213 ? -33.823 9.418 20.925 1.00 85.88 213 GLY A O 1
ATOM 1807 N N . GLY A 1 214 ? -35.502 8.030 21.431 1.00 87.69 214 GLY A N 1
ATOM 1808 C CA . GLY A 1 214 ? -34.974 7.650 22.745 1.00 87.69 214 GLY A CA 1
ATOM 1809 C C . GLY A 1 214 ? -33.670 6.850 22.659 1.00 87.69 214 GLY A C 1
ATOM 1810 O O . GLY A 1 214 ? -32.751 7.094 23.441 1.00 87.69 214 GLY A O 1
ATOM 1811 N N . GLY A 1 215 ? -33.522 5.987 21.647 1.00 86.94 215 GLY A N 1
ATOM 1812 C CA . GLY A 1 215 ? -32.256 5.303 21.349 1.00 86.94 215 GLY A CA 1
ATOM 1813 C C . GLY A 1 215 ? -31.102 6.271 21.039 1.00 86.94 215 GLY A C 1
ATOM 1814 O O . GLY A 1 215 ? -29.998 6.108 21.555 1.00 86.94 215 GLY A O 1
ATOM 1815 N N . GLU A 1 216 ? -31.366 7.342 20.285 1.00 87.94 216 GLU A N 1
ATOM 1816 C CA . GLU A 1 216 ? -30.379 8.402 20.009 1.00 87.94 216 GLU A CA 1
ATOM 1817 C C . GLU A 1 216 ? -30.031 9.200 21.277 1.00 87.94 216 GLU A C 1
ATOM 1819 O O . GLU A 1 216 ? -28.862 9.489 21.541 1.00 87.94 216 GLU A O 1
ATOM 1824 N N . GLY A 1 217 ? -31.023 9.492 22.126 1.00 86.44 217 GLY A N 1
ATOM 1825 C CA . GLY A 1 217 ? -30.797 10.093 23.445 1.00 86.44 217 GLY A CA 1
ATOM 1826 C C . GLY A 1 217 ? -29.918 9.222 24.351 1.00 86.44 217 GLY A C 1
ATOM 1827 O O . GLY A 1 217 ? -28.999 9.724 25.002 1.00 86.44 217 GLY A O 1
ATOM 1828 N N . TYR A 1 218 ? -30.119 7.903 24.335 1.00 86.31 218 TYR A N 1
ATOM 1829 C CA . TYR A 1 218 ? -29.305 6.938 25.081 1.00 86.31 218 TYR A CA 1
ATOM 1830 C C . TYR A 1 218 ? -27.838 6.895 24.612 1.00 86.31 218 TYR A C 1
ATOM 1832 O O . TYR A 1 218 ? -26.914 6.782 25.435 1.00 86.31 218 TYR A O 1
ATOM 1840 N N . LEU A 1 219 ? -27.615 7.093 23.308 1.00 85.19 219 LEU A N 1
ATOM 1841 C CA . LEU A 1 219 ? -26.301 7.301 22.687 1.00 85.19 219 LEU A CA 1
ATOM 1842 C C . LEU A 1 219 ? -25.746 8.728 22.880 1.00 85.19 219 LEU A C 1
ATOM 1844 O O . LEU A 1 219 ? -24.702 9.058 22.324 1.00 85.19 219 LEU A O 1
ATOM 1848 N N . ARG A 1 220 ? -26.408 9.575 23.687 1.00 85.44 220 ARG A N 1
ATOM 1849 C CA . ARG A 1 220 ? -26.072 10.992 23.939 1.00 85.44 220 ARG A CA 1
ATOM 1850 C C . ARG A 1 220 ? -26.126 11.887 22.689 1.00 85.44 220 ARG A C 1
ATOM 1852 O O . ARG A 1 220 ? -25.595 12.996 22.704 1.00 85.44 220 ARG A O 1
ATOM 1859 N N . LYS A 1 221 ? -26.829 11.465 21.636 1.00 87.31 221 LYS A N 1
ATOM 1860 C CA . LYS A 1 221 ? -27.090 12.229 20.404 1.00 87.31 221 LYS A CA 1
ATOM 1861 C C . LYS A 1 221 ? -28.424 12.979 20.495 1.00 87.31 221 LYS A C 1
ATOM 1863 O O . LYS A 1 221 ? -29.356 12.755 19.726 1.00 87.31 221 LYS A O 1
ATOM 1868 N N . TRP A 1 222 ? -28.521 13.899 21.453 1.00 85.62 222 TRP A N 1
ATOM 1869 C CA . TRP A 1 222 ? -29.771 14.603 21.778 1.00 85.62 222 TRP A CA 1
ATOM 1870 C C . TRP A 1 222 ? -30.378 15.388 20.610 1.00 85.62 222 TRP A C 1
ATOM 1872 O O . TRP A 1 222 ? -31.594 15.374 20.445 1.00 85.62 222 TRP A O 1
ATOM 1882 N N . SER A 1 223 ? -29.557 16.032 19.775 1.00 86.56 223 SER A N 1
ATOM 1883 C CA . SER A 1 223 ? -30.038 16.790 18.609 1.00 86.56 223 SER A CA 1
ATOM 1884 C C . SER A 1 223 ? -30.749 15.896 17.591 1.00 86.56 223 SER A C 1
ATOM 1886 O O . SER A 1 223 ? -31.820 16.244 17.098 1.00 86.56 223 SER A O 1
ATOM 1888 N N . SER A 1 224 ? -30.186 14.716 17.324 1.00 88.81 224 SER A N 1
ATOM 1889 C CA . SER A 1 224 ? -30.781 13.711 16.438 1.00 88.81 224 SER A CA 1
ATOM 1890 C C . SER A 1 224 ? -32.031 13.093 17.069 1.00 88.81 224 SER A C 1
ATOM 1892 O O . SER A 1 224 ? -33.065 12.997 16.411 1.00 88.81 224 SER A O 1
ATOM 1894 N N . GLY A 1 225 ? -31.983 12.770 18.367 1.00 90.12 225 GLY A N 1
ATOM 1895 C CA . GLY A 1 225 ? -33.131 12.234 19.105 1.00 90.12 225 GLY A CA 1
ATOM 1896 C C . GLY A 1 225 ? -34.340 13.174 19.124 1.00 90.12 225 GLY A C 1
ATOM 1897 O O . GLY A 1 225 ? -35.457 12.746 18.836 1.00 90.12 225 GLY A O 1
ATOM 1898 N N . ILE A 1 226 ? -34.123 14.471 19.372 1.00 89.69 226 ILE A N 1
ATOM 1899 C CA . ILE A 1 226 ? -35.176 15.499 19.316 1.00 89.69 226 ILE A CA 1
ATOM 1900 C C . ILE A 1 226 ? -35.746 15.626 17.898 1.00 89.69 226 ILE A C 1
ATOM 1902 O O . ILE A 1 226 ? -36.959 15.760 17.740 1.00 89.69 226 ILE A O 1
ATOM 1906 N N . GLY A 1 227 ? -34.902 15.543 16.866 1.00 89.88 227 GLY A N 1
ATOM 1907 C CA . GLY A 1 227 ? -35.342 15.559 15.470 1.00 89.88 227 GLY A CA 1
ATOM 1908 C C . GLY A 1 227 ? -36.297 14.408 15.140 1.00 89.88 227 GLY A C 1
ATOM 1909 O O . GLY A 1 227 ? -37.377 14.641 14.595 1.00 89.88 227 GLY A O 1
ATOM 1910 N N . VAL A 1 228 ? -35.946 13.180 15.540 1.00 90.38 228 VAL A N 1
ATOM 1911 C CA . VAL A 1 228 ? -36.792 11.991 15.338 1.00 90.38 228 VAL A CA 1
ATOM 1912 C C . VAL A 1 228 ? -38.113 12.116 16.104 1.00 90.38 228 VAL A C 1
ATOM 1914 O O . VAL A 1 228 ? -39.174 11.906 15.516 1.00 90.38 228 VAL A O 1
ATOM 1917 N N . LEU A 1 229 ? -38.078 12.526 17.377 1.00 89.12 229 LEU A N 1
ATOM 1918 C CA . LEU A 1 229 ? -39.287 12.784 18.173 1.00 89.12 229 LEU A CA 1
ATOM 1919 C C . LEU A 1 229 ? -40.215 13.800 17.510 1.00 89.12 229 LEU A C 1
ATOM 1921 O O . LEU A 1 229 ? -41.402 13.533 17.334 1.00 89.12 229 LEU A O 1
ATOM 1925 N N . SER A 1 230 ? -39.664 14.948 17.119 1.00 87.19 230 SER A N 1
ATOM 1926 C CA . SER A 1 230 ? -40.411 16.023 16.467 1.00 87.19 230 SER A CA 1
ATOM 1927 C C . SER A 1 230 ? -41.051 15.542 15.165 1.00 87.19 230 SER A C 1
ATOM 1929 O O . SER A 1 230 ? -42.243 15.749 14.946 1.00 87.19 230 SER A O 1
ATOM 1931 N N . SER A 1 231 ? -40.302 14.802 14.340 1.00 89.62 231 SER A N 1
ATOM 1932 C CA . SER A 1 231 ? -40.823 14.237 13.093 1.00 89.62 231 SER A CA 1
ATOM 1933 C C . SER A 1 231 ? -41.999 13.284 13.327 1.00 89.62 231 SER A C 1
ATOM 1935 O O . SER A 1 231 ? -43.004 13.377 12.626 1.00 89.62 231 SER A O 1
ATOM 1937 N N . MET A 1 232 ? -41.930 12.437 14.360 1.00 87.25 232 MET A N 1
ATOM 1938 C CA . MET A 1 232 ? -43.012 11.519 14.716 1.00 87.25 232 MET A CA 1
ATOM 1939 C C . MET A 1 232 ? -44.252 12.265 15.217 1.00 87.25 232 MET A C 1
ATOM 1941 O O . MET A 1 232 ? -45.370 11.918 14.839 1.00 87.25 232 MET A O 1
ATOM 1945 N N . ILE A 1 233 ? -44.080 13.307 16.034 1.00 88.25 233 ILE A N 1
ATOM 1946 C CA . ILE A 1 233 ? -45.192 14.145 16.511 1.00 88.25 233 ILE A CA 1
ATOM 1947 C C . ILE A 1 233 ? -45.884 14.830 15.330 1.00 88.25 233 ILE A C 1
ATOM 1949 O O . ILE A 1 233 ? -47.108 14.844 15.257 1.00 88.25 233 ILE A O 1
ATOM 1953 N N . ILE A 1 234 ? -45.111 15.348 14.375 1.00 89.56 234 ILE A N 1
ATOM 1954 C CA . ILE A 1 234 ? -45.646 15.967 13.161 1.00 89.56 234 ILE A CA 1
ATOM 1955 C C . ILE A 1 234 ? -46.426 14.928 12.339 1.00 89.56 234 ILE A C 1
ATOM 1957 O O . ILE A 1 234 ? -47.596 15.145 12.036 1.00 89.56 234 ILE A O 1
ATOM 1961 N N . LEU A 1 235 ? -45.823 13.774 12.035 1.00 85.31 235 LEU A N 1
ATOM 1962 C CA . LEU A 1 235 ? -46.460 12.685 11.279 1.00 85.31 235 LEU A CA 1
ATOM 1963 C C . LEU A 1 235 ? -47.750 12.181 11.937 1.00 85.31 235 LEU A C 1
ATOM 1965 O O . LEU A 1 235 ? -48.753 11.990 11.254 1.00 85.31 235 LEU A O 1
ATOM 1969 N N . THR A 1 236 ? -47.744 11.993 13.256 1.00 83.06 236 THR A N 1
ATOM 1970 C CA . THR A 1 236 ? -48.926 11.535 14.000 1.00 83.06 236 THR A CA 1
ATOM 1971 C C . THR A 1 236 ? -49.989 12.618 14.148 1.00 83.06 236 THR A C 1
ATOM 1973 O O . THR A 1 236 ? -51.173 12.298 14.112 1.00 83.06 236 THR A O 1
ATOM 1976 N N . GLY A 1 237 ? -49.599 13.892 14.226 1.00 80.44 237 GLY A N 1
ATOM 1977 C CA . GLY A 1 237 ? -50.516 15.034 14.207 1.00 80.44 237 GLY A CA 1
ATOM 1978 C C . GLY A 1 237 ? -51.230 15.237 12.866 1.00 80.44 237 GLY A C 1
ATOM 1979 O O . GLY A 1 237 ? -52.318 15.807 12.839 1.00 80.44 237 GLY A O 1
ATOM 1980 N N . PHE A 1 238 ? -50.658 14.741 11.764 1.00 74.38 238 PHE A N 1
ATOM 1981 C CA . PHE A 1 238 ? -51.281 14.748 10.436 1.00 74.38 238 PHE A CA 1
ATOM 1982 C C . PHE A 1 238 ? -52.091 13.478 10.116 1.00 74.38 238 PHE A C 1
ATOM 1984 O O . PHE A 1 238 ? -52.742 13.429 9.070 1.00 74.38 238 PHE A O 1
ATOM 1991 N N . LEU A 1 239 ? -52.099 12.461 10.990 1.00 63.16 239 LEU A N 1
ATOM 1992 C CA . LEU A 1 239 ? -52.976 11.299 10.831 1.00 63.16 239 LEU A CA 1
ATOM 1993 C C . LEU A 1 239 ? -54.416 11.681 11.228 1.00 63.16 239 LEU A C 1
ATOM 1995 O O . LEU A 1 239 ? -54.647 12.081 12.370 1.00 63.16 239 LEU A O 1
ATOM 1999 N N . PRO A 1 240 ? -55.410 11.553 10.329 1.00 57.25 240 PRO A N 1
ATOM 2000 C CA . PRO A 1 240 ? -56.796 11.842 10.675 1.00 57.25 240 PRO A CA 1
ATOM 2001 C C . PRO A 1 240 ? -57.300 10.815 11.699 1.00 57.25 240 PRO A C 1
ATOM 2003 O O . PRO A 1 240 ? -57.209 9.606 11.477 1.00 57.25 240 PRO A O 1
ATOM 2006 N N . SER A 1 241 ? -57.854 11.281 12.822 1.00 49.75 241 SER A N 1
ATOM 2007 C CA . SER A 1 241 ? -58.515 10.423 13.808 1.00 49.75 241 SER A CA 1
ATOM 2008 C C . SER A 1 241 ? -59.760 9.789 13.178 1.00 49.75 241 SER A C 1
ATOM 2010 O O . SER A 1 241 ? -60.781 10.436 12.945 1.00 49.75 241 SER A O 1
ATOM 2012 N N . SER A 1 242 ? -59.683 8.501 12.850 1.00 45.12 242 SER A N 1
ATOM 2013 C CA . SER A 1 242 ? -60.789 7.765 12.243 1.00 45.12 242 SER A CA 1
ATOM 2014 C C . SER A 1 242 ? -61.922 7.556 13.252 1.00 45.12 242 SER A C 1
ATOM 2016 O O . SER A 1 242 ? -61.967 6.556 13.965 1.00 45.12 242 SER A O 1
ATOM 2018 N N . SER A 1 243 ? -62.868 8.491 13.288 1.00 42.81 243 SER A N 1
ATOM 2019 C CA . SER A 1 243 ? -64.214 8.261 13.815 1.00 42.81 243 SER A CA 1
ATOM 2020 C C . SER A 1 243 ? -65.251 8.938 12.918 1.00 42.81 243 SER A C 1
ATOM 2022 O O . SER A 1 243 ? -65.790 9.981 13.262 1.00 42.81 243 SER A O 1
ATOM 2024 N N . SER A 1 244 ? -65.475 8.367 11.726 1.00 33.25 244 SER A N 1
ATOM 2025 C CA . SER A 1 244 ? -66.740 8.353 10.952 1.00 33.25 244 SER A CA 1
ATOM 2026 C C . SER A 1 244 ? -66.501 7.743 9.557 1.00 33.25 244 SER A C 1
ATOM 2028 O O . SER A 1 244 ? -65.483 8.056 8.936 1.00 33.25 244 SER A O 1
ATOM 2030 N N . PRO A 1 245 ? -67.401 6.891 9.025 1.00 46.00 245 PRO A N 1
ATOM 2031 C CA . PRO A 1 245 ? -67.240 6.296 7.708 1.00 46.00 245 PRO A CA 1
ATOM 2032 C C . PRO A 1 245 ? -67.791 7.261 6.656 1.00 46.00 245 PRO A C 1
ATOM 2034 O O . PRO A 1 245 ? -68.981 7.271 6.358 1.00 46.00 245 PRO A O 1
ATOM 2037 N N . SER A 1 246 ? -66.927 8.080 6.071 1.00 34.81 246 SER A N 1
ATOM 2038 C CA . SER A 1 246 ? -67.248 8.745 4.811 1.00 34.81 246 SER A CA 1
ATOM 2039 C C . SER A 1 246 ? -66.060 8.620 3.879 1.00 34.81 246 SER A C 1
ATOM 2041 O O . SER A 1 246 ? -65.027 9.264 4.050 1.00 34.81 246 SER A O 1
ATOM 2043 N N . SER A 1 247 ? -66.234 7.730 2.910 1.00 46.91 247 SER A N 1
ATOM 2044 C CA . SER A 1 247 ? -65.396 7.547 1.740 1.00 46.91 247 SER A CA 1
ATOM 2045 C C . SER A 1 247 ? -65.096 8.886 1.070 1.00 46.91 247 SER A C 1
ATOM 2047 O O . SER A 1 247 ? -65.951 9.436 0.385 1.00 46.91 247 SER A O 1
ATOM 2049 N N . ASN A 1 248 ? -63.873 9.375 1.231 1.00 37.19 248 ASN A N 1
ATOM 2050 C CA . ASN A 1 248 ? -63.223 10.223 0.245 1.00 37.19 248 ASN A CA 1
ATOM 2051 C C . ASN A 1 248 ? -61.764 9.786 0.173 1.00 37.19 248 ASN A C 1
ATOM 2053 O O . ASN A 1 248 ? -60.958 10.050 1.061 1.00 37.19 248 ASN A O 1
ATOM 2057 N N . LEU A 1 249 ? -61.485 9.022 -0.881 1.00 35.47 249 LEU A N 1
ATOM 2058 C CA . LEU A 1 249 ? -60.171 8.548 -1.278 1.00 35.47 249 LEU A CA 1
ATOM 2059 C C . LEU A 1 249 ? -59.203 9.741 -1.347 1.00 35.47 249 LEU A C 1
ATOM 2061 O O . LEU A 1 249 ? -59.255 10.539 -2.283 1.00 35.47 249 LEU A O 1
ATOM 2065 N N . LEU A 1 250 ? -58.287 9.844 -0.385 1.00 35.41 250 LEU A N 1
ATOM 2066 C CA . LEU A 1 250 ? -57.063 10.610 -0.579 1.00 35.41 250 LEU A CA 1
ATOM 2067 C C . LEU A 1 250 ? -56.191 9.816 -1.553 1.00 35.41 250 LEU A C 1
ATOM 2069 O O . LEU A 1 250 ? -55.503 8.863 -1.194 1.00 35.41 250 LEU A O 1
ATOM 2073 N N . SER A 1 251 ? -56.296 10.191 -2.825 1.00 38.03 251 SER A N 1
ATOM 2074 C CA . SER A 1 251 ? -55.419 9.746 -3.899 1.00 38.03 251 SER A CA 1
ATOM 2075 C C . SER A 1 251 ? -53.982 10.166 -3.581 1.00 38.03 251 SER A C 1
ATOM 2077 O O . SER A 1 251 ? -53.595 11.304 -3.846 1.00 38.03 251 SER A O 1
ATOM 2079 N N . PHE A 1 252 ? -53.166 9.238 -3.075 1.00 38.50 252 PHE A N 1
ATOM 2080 C CA . PHE A 1 252 ? -51.707 9.342 -3.128 1.00 38.50 252 PHE A CA 1
ATOM 2081 C C . PHE A 1 252 ? -51.248 9.182 -4.579 1.00 38.50 252 PHE A C 1
ATOM 2083 O O . PHE A 1 252 ? -50.758 8.139 -5.004 1.00 38.50 252 PHE A O 1
ATOM 2090 N N . LYS A 1 253 ? -51.427 10.244 -5.362 1.00 40.12 253 LYS A N 1
ATOM 2091 C CA . LYS A 1 253 ? -50.750 10.419 -6.638 1.00 40.12 253 LYS A CA 1
ATOM 2092 C C . LYS A 1 253 ? -49.825 11.611 -6.475 1.00 40.12 253 LYS A C 1
ATOM 2094 O O . LYS A 1 253 ? -50.257 12.747 -6.620 1.00 40.12 253 LYS A O 1
ATOM 2099 N N . ASN A 1 254 ? -48.615 11.304 -6.017 1.00 35.84 254 ASN A N 1
ATOM 2100 C CA . ASN A 1 254 ? -47.336 11.919 -6.374 1.00 35.84 254 ASN A CA 1
ATOM 2101 C C . ASN A 1 254 ? -46.289 11.364 -5.405 1.00 35.84 254 ASN A C 1
ATOM 2103 O O . ASN A 1 254 ? -46.114 11.851 -4.290 1.00 35.84 254 ASN A O 1
ATOM 2107 N N . SER A 1 255 ? -45.624 10.291 -5.830 1.00 34.09 255 SER A N 1
ATOM 2108 C CA . SER A 1 255 ? -44.357 9.874 -5.245 1.00 34.09 255 SER A CA 1
ATOM 2109 C C . SER A 1 255 ? -43.380 11.038 -5.366 1.00 34.09 255 SER A C 1
ATOM 2111 O O . SER A 1 255 ? -43.089 11.477 -6.478 1.00 34.09 255 SER A O 1
ATOM 2113 N N . VAL A 1 256 ? -42.872 11.527 -4.236 1.00 39.44 256 VAL A N 1
ATOM 2114 C CA . VAL A 1 256 ? -41.704 12.412 -4.188 1.00 39.44 256 VAL A CA 1
ATOM 2115 C C . VAL A 1 256 ? -40.477 11.563 -4.537 1.00 39.44 256 VAL A C 1
ATOM 2117 O O . VAL A 1 256 ? -39.718 11.122 -3.683 1.00 39.44 256 VAL A O 1
ATOM 2120 N N . LEU A 1 257 ? -40.358 11.263 -5.825 1.00 38.91 257 LEU A N 1
ATOM 2121 C CA . LEU A 1 257 ? -39.132 10.914 -6.525 1.00 38.91 257 LEU A CA 1
ATOM 2122 C C . LEU A 1 257 ? -38.849 12.130 -7.399 1.00 38.91 257 LEU A C 1
ATOM 2124 O O . LEU A 1 257 ? -39.389 12.220 -8.490 1.00 38.91 257 LEU A O 1
ATOM 2128 N N . ASP A 1 258 ? -38.155 13.111 -6.826 1.00 35.34 258 ASP A N 1
ATOM 2129 C CA . ASP A 1 258 ? -37.286 14.068 -7.525 1.00 35.34 258 ASP A CA 1
ATOM 2130 C C . ASP A 1 258 ? -36.750 15.068 -6.495 1.00 35.34 258 ASP A C 1
ATOM 2132 O O . ASP A 1 258 ? -37.168 16.220 -6.395 1.00 35.34 258 ASP A O 1
ATOM 2136 N N . TYR A 1 259 ? -35.798 14.601 -5.685 1.00 33.91 259 TYR A N 1
ATOM 2137 C CA . TYR A 1 259 ? -34.802 15.490 -5.099 1.00 33.91 259 TYR A CA 1
ATOM 2138 C C . TYR A 1 259 ? -33.503 15.280 -5.875 1.00 33.91 259 TYR A C 1
ATOM 2140 O O . TYR A 1 259 ? -32.654 14.472 -5.507 1.00 33.91 259 TYR A O 1
ATOM 2148 N N . ILE A 1 260 ? -33.390 15.979 -7.003 1.00 33.28 260 ILE A N 1
ATOM 2149 C CA . ILE A 1 260 ? -32.115 16.210 -7.680 1.00 33.28 260 ILE A CA 1
ATOM 2150 C C . ILE A 1 260 ? -31.510 17.446 -7.001 1.00 33.28 260 ILE A C 1
ATOM 2152 O O . ILE A 1 260 ? -32.115 18.519 -7.075 1.00 33.28 260 ILE A O 1
ATOM 2156 N N . PRO A 1 261 ? -30.347 17.354 -6.335 1.00 31.31 261 PRO A N 1
ATOM 2157 C CA . PRO A 1 261 ? -29.696 18.535 -5.797 1.00 31.31 261 PRO A CA 1
ATOM 2158 C C . PRO A 1 261 ? -29.177 19.380 -6.964 1.00 31.31 261 PRO A C 1
ATOM 2160 O O . PRO A 1 261 ? -28.190 19.037 -7.615 1.00 31.31 261 PRO A O 1
ATOM 2163 N N . THR A 1 262 ? -29.833 20.505 -7.236 1.00 31.58 262 THR A N 1
ATOM 2164 C CA . THR A 1 262 ? -29.286 21.550 -8.101 1.00 31.58 262 THR A CA 1
ATOM 2165 C C . THR A 1 262 ? -28.199 22.289 -7.330 1.00 31.58 262 THR A C 1
ATOM 2167 O O . THR A 1 262 ? -28.486 23.175 -6.525 1.00 31.58 262 THR A O 1
ATOM 2170 N N . ASN A 1 263 ? -26.940 21.934 -7.570 1.00 31.38 263 ASN A N 1
ATOM 2171 C CA . ASN A 1 263 ? -25.819 22.756 -7.141 1.00 31.38 263 ASN A CA 1
ATOM 2172 C C . ASN A 1 263 ? -25.659 23.919 -8.134 1.00 31.38 263 ASN A C 1
ATOM 2174 O O . ASN A 1 263 ? -24.984 23.802 -9.156 1.00 31.38 263 ASN A O 1
ATOM 2178 N N . SER A 1 264 ? -26.335 25.039 -7.873 1.00 31.03 264 SER A N 1
ATOM 2179 C CA . SER A 1 264 ? -26.096 26.291 -8.587 1.00 31.03 264 SER A CA 1
ATOM 2180 C C . SER A 1 264 ? -24.929 27.038 -7.939 1.00 31.03 264 SER A C 1
ATOM 2182 O O . SER A 1 264 ? -25.129 27.808 -7.003 1.00 31.03 264 SER A O 1
ATOM 2184 N N . SER A 1 265 ? -23.712 26.827 -8.439 1.00 31.47 265 SER A N 1
ATOM 2185 C CA . SER A 1 265 ? -22.696 27.885 -8.567 1.00 31.47 265 SER A CA 1
ATOM 2186 C C . SER A 1 265 ? -21.450 27.369 -9.290 1.00 31.47 265 SER A C 1
ATOM 2188 O O . SER A 1 265 ? -20.575 26.751 -8.701 1.00 31.47 265 SER A O 1
ATOM 2190 N N . SER A 1 266 ? -21.357 27.652 -10.589 1.00 31.16 266 SER A N 1
ATOM 2191 C CA . SER A 1 266 ? -20.084 27.907 -11.271 1.00 31.16 266 SER A CA 1
ATOM 2192 C C . SER A 1 266 ? -20.382 28.396 -12.685 1.00 31.16 266 SER A C 1
ATOM 2194 O O . SER A 1 266 ? -20.874 27.658 -13.534 1.00 31.16 266 SER A O 1
ATOM 2196 N N . ASN A 1 267 ? -20.137 29.685 -12.903 1.00 34.69 267 ASN A N 1
ATOM 2197 C CA . ASN A 1 267 ? -20.181 30.332 -14.205 1.00 34.69 267 ASN A CA 1
ATOM 2198 C C . ASN A 1 267 ? -19.176 29.677 -15.166 1.00 34.69 267 ASN A C 1
ATOM 2200 O O . ASN A 1 267 ? -17.971 29.805 -14.961 1.00 34.69 267 ASN A O 1
ATOM 2204 N N . SER A 1 268 ? -19.649 29.138 -16.287 1.00 32.69 268 SER A N 1
ATOM 2205 C CA . SER A 1 268 ? -18.869 29.108 -17.524 1.00 32.69 268 SER A CA 1
ATOM 2206 C C . SER A 1 268 ? -19.613 29.902 -18.595 1.00 32.69 268 SER A C 1
ATOM 2208 O O . SER A 1 268 ? -20.577 29.458 -19.215 1.00 32.69 268 SER A O 1
ATOM 2210 N N . LYS A 1 269 ? -19.155 31.141 -18.798 1.00 30.20 269 LYS A N 1
ATOM 2211 C CA . LYS A 1 269 ? -19.376 31.848 -20.057 1.00 30.20 269 LYS A CA 1
ATOM 2212 C C . LYS A 1 269 ? -18.615 31.081 -21.134 1.00 30.20 269 LYS A C 1
ATOM 2214 O O . LYS A 1 269 ? -17.389 31.053 -21.107 1.00 30.20 269 LYS A O 1
ATOM 2219 N N . ILE A 1 270 ? -19.351 30.493 -22.065 1.00 34.66 270 ILE A N 1
ATOM 2220 C CA . ILE A 1 270 ? -18.860 30.169 -23.399 1.00 34.66 270 ILE A CA 1
ATOM 2221 C C . ILE A 1 270 ? -19.327 31.312 -24.302 1.00 34.66 270 ILE A C 1
ATOM 2223 O O . ILE A 1 270 ? -20.516 31.618 -24.356 1.00 34.66 270 ILE A O 1
ATOM 2227 N N . PHE A 1 271 ? -18.382 31.952 -24.975 1.00 30.98 271 PHE A N 1
ATOM 2228 C CA . PHE A 1 271 ? -18.583 32.728 -26.199 1.00 30.98 271 PHE A CA 1
ATOM 2229 C C . PHE A 1 271 ? -17.438 32.341 -27.161 1.00 30.98 271 PHE A C 1
ATOM 2231 O O . PHE A 1 271 ? -16.445 31.785 -26.688 1.00 30.98 271 PHE A O 1
ATOM 2238 N N . PRO A 1 272 ? -17.643 32.532 -28.475 1.00 44.75 272 PRO A N 1
ATOM 2239 C CA . PRO A 1 272 ? -17.402 31.559 -29.546 1.00 44.75 272 PRO A CA 1
ATOM 2240 C C . PRO A 1 272 ? -15.937 31.317 -29.912 1.00 44.75 272 PRO A C 1
ATOM 2242 O O . PRO A 1 272 ? -15.095 32.203 -29.645 1.00 44.75 272 PRO A O 1
#

pLDDT: mean 82.76, std 19.71, range [30.2, 98.56]

Radius of gyration: 34.85 Å; chains: 1; bounding box: 102×50×102 Å